Protein AF-A0A7S3YNK8-F1 (afdb_monomer_lite)

Foldseek 3Di:
DQVVLLVLQPVVCLVVVCVPDPDNVCVVVVSVVVVVVVVVVVVVVVVVCVVCPPVDAPDNLVVDDPVVSVVVVVVVVVVVVVVCVVVLVVVQVVVVVVCLVVVVSCVVQVPDNPDDPPDRPVSSSVVVVVVVVVCVVVDAQCVLVSSLCRLVVSLCPVQVVVLVVVVVPDDDDPVVVVVSVVSNVVSVVVSVVSNVVSVVLVVCLVVVPPPCVSSSD

pLDDT: mean 82.02, std 11.65, range [42.16, 95.0]

Structure (mmCIF, N/CA/C/O backbone):
data_AF-A0A7S3YNK8-F1
#
_entry.id   AF-A0A7S3YNK8-F1
#
loop_
_atom_site.group_PDB
_atom_site.id
_atom_site.type_symbol
_atom_site.label_atom_id
_atom_site.label_alt_id
_atom_site.label_comp_id
_atom_site.label_asym_id
_atom_site.label_entity_id
_atom_site.label_seq_id
_atom_site.pdbx_PDB_ins_code
_atom_site.Cartn_x
_atom_site.Cartn_y
_atom_site.Cartn_z
_atom_site.occupancy
_atom_site.B_iso_or_equiv
_atom_site.auth_seq_id
_atom_site.auth_comp_id
_atom_site.auth_asym_id
_atom_site.auth_atom_id
_atom_site.pdbx_PDB_model_num
ATOM 1 N N . MET A 1 1 ? 1.190 -12.506 3.655 1.00 66.94 1 MET A N 1
ATOM 2 C CA . MET A 1 1 ? 0.319 -11.529 4.353 1.00 66.94 1 MET A CA 1
ATOM 3 C C . MET A 1 1 ? 0.390 -10.123 3.755 1.00 66.94 1 MET A C 1
ATOM 5 O O . MET A 1 1 ? -0.660 -9.544 3.516 1.00 66.94 1 MET A O 1
ATOM 9 N N . GLY A 1 2 ? 1.580 -9.573 3.473 1.00 75.88 2 GLY A N 1
ATOM 10 C CA . GLY A 1 2 ? 1.721 -8.177 3.022 1.00 75.88 2 GLY A CA 1
ATOM 11 C C . GLY A 1 2 ? 1.014 -7.843 1.705 1.00 75.88 2 GLY A C 1
ATOM 12 O O . GLY A 1 2 ? 0.260 -6.879 1.664 1.00 75.88 2 GLY A O 1
ATOM 13 N N . ILE A 1 3 ? 1.163 -8.677 0.668 1.00 79.38 3 ILE A N 1
ATOM 14 C CA . ILE A 1 3 ? 0.536 -8.450 -0.654 1.00 79.38 3 ILE A CA 1
ATOM 15 C C . ILE A 1 3 ? -0.997 -8.356 -0.557 1.00 79.38 3 ILE A C 1
ATOM 17 O O . ILE A 1 3 ? -1.605 -7.453 -1.125 1.00 79.38 3 ILE A O 1
ATOM 21 N N . VAL A 1 4 ? -1.624 -9.257 0.208 1.00 82.88 4 VAL A N 1
ATOM 22 C CA . VAL A 1 4 ? -3.080 -9.239 0.419 1.00 82.88 4 VAL A CA 1
ATOM 23 C C . VAL A 1 4 ? -3.491 -7.997 1.209 1.00 82.88 4 VAL A C 1
ATOM 25 O O . VAL A 1 4 ? -4.464 -7.355 0.847 1.00 82.88 4 VAL A O 1
ATOM 28 N N . SER A 1 5 ? -2.728 -7.594 2.229 1.00 79.88 5 SER A N 1
ATOM 29 C CA . SER A 1 5 ? -3.020 -6.381 3.010 1.00 79.88 5 SER A CA 1
ATOM 30 C C . SER A 1 5 ? -3.035 -5.107 2.148 1.00 79.88 5 SER A C 1
ATOM 32 O O . SER A 1 5 ? -3.932 -4.268 2.265 1.00 79.88 5 SER A O 1
ATOM 34 N N . VAL A 1 6 ? -2.101 -4.990 1.195 1.00 81.25 6 VAL A N 1
ATOM 35 C CA . VAL A 1 6 ? -2.077 -3.854 0.255 1.00 81.25 6 VAL A CA 1
ATOM 36 C C . VAL A 1 6 ? -3.317 -3.817 -0.626 1.00 81.25 6 VAL A C 1
ATOM 38 O O . VAL A 1 6 ? -3.830 -2.734 -0.900 1.00 81.25 6 VAL A O 1
ATOM 41 N N . ALA A 1 7 ? -3.841 -4.973 -1.030 1.00 83.56 7 ALA A N 1
ATOM 42 C CA . ALA A 1 7 ? -5.036 -5.028 -1.863 1.00 83.56 7 ALA A CA 1
ATOM 43 C C . ALA A 1 7 ? -6.267 -4.378 -1.212 1.00 83.56 7 ALA A C 1
ATOM 45 O O . ALA A 1 7 ? -7.105 -3.817 -1.915 1.00 83.56 7 ALA A O 1
ATOM 46 N N . TYR A 1 8 ? -6.351 -4.408 0.120 1.00 84.19 8 TYR A N 1
ATOM 47 C CA . TYR A 1 8 ? -7.430 -3.782 0.889 1.00 84.19 8 TYR A CA 1
ATOM 48 C C . TYR A 1 8 ? -7.136 -2.323 1.274 1.00 84.19 8 TYR A C 1
ATOM 50 O O . TYR A 1 8 ? -7.951 -1.671 1.923 1.00 84.19 8 TYR A O 1
ATOM 58 N N . THR A 1 9 ? -5.990 -1.775 0.864 1.00 82.75 9 THR A N 1
ATOM 59 C CA . THR A 1 9 ? -5.572 -0.416 1.226 1.00 82.75 9 THR A CA 1
ATOM 60 C C . THR A 1 9 ? -6.180 0.607 0.264 1.00 82.75 9 THR A C 1
ATOM 62 O O . THR A 1 9 ? -5.601 0.939 -0.768 1.00 82.75 9 THR A O 1
ATOM 65 N N . THR A 1 10 ? -7.352 1.144 0.607 1.00 79.56 10 THR A N 1
ATOM 66 C CA . THR A 1 10 ? -8.077 2.145 -0.211 1.00 79.56 10 THR A CA 1
ATOM 67 C C . THR A 1 10 ? -8.270 3.491 0.493 1.00 79.56 10 THR A C 1
ATOM 69 O O . THR A 1 10 ? -8.958 4.378 -0.003 1.00 79.56 10 THR A O 1
ATOM 72 N N . HIS A 1 11 ? -7.644 3.692 1.650 1.00 80.00 11 HIS A N 1
ATOM 73 C CA . HIS A 1 11 ? -7.936 4.832 2.528 1.00 80.00 11 HIS A CA 1
ATOM 74 C C . HIS A 1 11 ? -7.605 6.199 1.919 1.00 80.00 11 HIS A C 1
ATOM 76 O O . HIS A 1 11 ? -8.267 7.182 2.235 1.00 80.00 11 HIS A O 1
ATOM 82 N N . ALA A 1 12 ? -6.626 6.268 1.012 1.00 77.19 12 ALA A N 1
ATOM 83 C CA . ALA A 1 12 ? -6.244 7.519 0.360 1.00 77.19 12 ALA A CA 1
ATOM 84 C C . ALA A 1 12 ? -7.330 8.071 -0.582 1.00 77.19 12 ALA A C 1
ATOM 86 O O . ALA A 1 12 ? -7.377 9.277 -0.806 1.00 77.19 12 ALA A O 1
ATOM 87 N N . VAL A 1 13 ? -8.206 7.213 -1.120 1.00 80.69 13 VAL A N 1
ATOM 88 C CA . VAL A 1 13 ? -9.270 7.637 -2.049 1.00 80.69 13 VAL A CA 1
ATOM 89 C C . VAL A 1 13 ? -10.595 7.926 -1.348 1.00 80.69 13 VAL A C 1
ATOM 91 O O . VAL A 1 13 ? -11.460 8.571 -1.934 1.00 80.69 13 VAL A O 1
ATOM 94 N N . PHE A 1 14 ? -10.762 7.506 -0.089 1.00 85.62 14 PHE A N 1
ATOM 95 C CA . PHE A 1 14 ? -12.008 7.701 0.657 1.00 85.62 14 PHE A CA 1
ATOM 96 C C . PHE A 1 14 ? -12.438 9.169 0.765 1.00 85.62 14 PHE A C 1
ATOM 98 O O . PHE A 1 14 ? -13.605 9.432 0.486 1.00 85.62 14 PHE A O 1
ATOM 105 N N . PRO A 1 15 ? -11.558 10.140 1.087 1.00 84.56 15 PRO A N 1
ATOM 106 C CA . PRO A 1 15 ? -11.973 11.539 1.180 1.00 84.56 15 PRO A CA 1
ATOM 107 C C . PRO A 1 15 ? -12.513 12.083 -0.146 1.00 84.56 15 PRO A C 1
ATOM 109 O O . PRO A 1 15 ? -13.519 12.782 -0.158 1.00 84.56 15 PRO A O 1
ATOM 112 N N . THR A 1 16 ? -11.877 11.725 -1.264 1.00 84.81 16 THR A N 1
ATOM 113 C CA . THR A 1 16 ? -12.317 12.135 -2.602 1.00 84.81 16 THR A CA 1
ATOM 114 C C . THR A 1 16 ? -13.647 11.488 -2.969 1.00 84.81 16 THR A C 1
ATOM 116 O O . THR A 1 16 ? -14.540 12.172 -3.449 1.00 84.81 16 THR A O 1
ATOM 119 N N . VAL A 1 17 ? -13.816 10.190 -2.699 1.00 86.81 17 VAL A N 1
ATOM 120 C CA . VAL A 1 17 ? -15.084 9.492 -2.965 1.00 86.81 17 VAL A CA 1
ATOM 121 C C . VAL A 1 17 ? -16.218 10.098 -2.141 1.00 86.81 17 VAL A C 1
ATOM 123 O O . VAL A 1 17 ? -17.271 10.388 -2.693 1.00 86.81 17 VAL A O 1
ATOM 126 N N . VAL A 1 18 ? -15.998 10.345 -0.847 1.00 88.88 18 VAL A N 1
ATOM 127 C CA . VAL A 1 18 ? -17.004 10.958 0.034 1.00 88.88 18 VAL A CA 1
ATOM 128 C C . VAL A 1 18 ? -17.374 12.369 -0.429 1.00 88.88 18 VAL A C 1
ATOM 130 O O . VAL A 1 18 ? -18.548 12.721 -0.374 1.00 88.88 18 VAL A O 1
ATOM 133 N N . ALA A 1 19 ? -16.407 13.159 -0.904 1.00 88.25 19 ALA A N 1
ATOM 134 C CA . ALA A 1 19 ? -16.660 14.510 -1.407 1.00 88.25 19 ALA A CA 1
ATOM 135 C C . ALA A 1 19 ? -17.551 14.529 -2.663 1.00 88.25 19 ALA A C 1
ATOM 137 O O . ALA A 1 19 ? -18.347 15.448 -2.830 1.00 88.25 19 ALA A O 1
ATOM 138 N N . GLU A 1 20 ? -17.443 13.506 -3.513 1.00 89.25 20 GLU A N 1
ATOM 139 C CA . GLU A 1 20 ? -18.205 13.387 -4.764 1.00 89.25 20 GLU A CA 1
ATOM 140 C C . GLU A 1 20 ? -19.531 12.614 -4.599 1.00 89.25 20 GLU A C 1
ATOM 142 O O . GLU A 1 20 ? -20.330 12.520 -5.534 1.00 89.25 20 GLU A O 1
ATOM 147 N N . MET A 1 21 ? -19.799 12.031 -3.425 1.00 90.81 21 MET A N 1
ATOM 148 C CA . MET A 1 21 ? -21.031 11.277 -3.190 1.00 90.81 21 MET A CA 1
ATOM 149 C C . MET A 1 21 ? -22.240 12.198 -3.025 1.00 90.81 21 MET A C 1
ATOM 151 O O . MET A 1 21 ? -22.268 13.086 -2.178 1.00 90.81 21 MET A O 1
ATOM 155 N N . LYS A 1 22 ? -23.305 11.901 -3.782 1.00 92.94 22 LYS A N 1
ATOM 156 C CA . LYS A 1 22 ? -24.600 12.589 -3.668 1.00 92.94 22 LYS A CA 1
ATOM 157 C C . LYS A 1 22 ? -25.230 12.433 -2.278 1.00 92.94 22 LYS A C 1
ATOM 159 O O . LYS A 1 22 ? -25.826 13.381 -1.777 1.00 92.94 22 LYS A O 1
ATOM 164 N N . ASP A 1 23 ? -25.115 11.248 -1.677 1.00 92.81 23 ASP A N 1
ATOM 165 C CA . ASP A 1 23 ? -25.521 10.989 -0.294 1.00 92.81 23 ASP A CA 1
ATOM 166 C C . ASP A 1 23 ? -24.395 10.278 0.470 1.00 92.81 23 ASP A C 1
ATOM 168 O O . ASP A 1 23 ? -24.094 9.105 0.247 1.00 92.81 23 ASP A O 1
ATOM 172 N N . VAL A 1 24 ? -23.776 11.002 1.404 1.00 91.44 24 VAL A N 1
ATOM 173 C CA . VAL A 1 24 ? -22.674 10.506 2.242 1.00 91.44 24 VAL A CA 1
ATOM 174 C C . VAL A 1 24 ? -23.132 9.389 3.189 1.00 91.44 24 VAL A C 1
ATOM 176 O O . VAL A 1 24 ? -22.317 8.564 3.605 1.00 91.44 24 VAL A O 1
ATOM 179 N N . LYS A 1 25 ? -24.429 9.297 3.516 1.00 91.62 25 LYS A N 1
ATOM 180 C CA . LYS A 1 25 ? -24.956 8.240 4.399 1.00 91.62 25 LYS A CA 1
ATOM 181 C C . LYS A 1 25 ? -24.883 6.852 3.764 1.00 91.62 25 LYS A C 1
ATOM 183 O O . LYS A 1 25 ? -24.867 5.863 4.491 1.00 91.62 25 LYS A O 1
ATOM 188 N N . GLU A 1 26 ? -24.807 6.769 2.437 1.00 91.69 26 GLU A N 1
ATOM 189 C CA . GLU A 1 26 ? -24.671 5.500 1.714 1.00 91.69 26 GLU A CA 1
ATOM 190 C C . GLU A 1 26 ? -23.220 5.001 1.637 1.00 91.69 26 GLU A C 1
ATOM 192 O O . GLU A 1 26 ? -22.984 3.855 1.247 1.00 91.69 26 GLU A O 1
ATOM 197 N N . PHE A 1 27 ? -22.241 5.816 2.047 1.00 90.19 27 PHE A N 1
ATOM 198 C CA . PHE A 1 27 ? -20.821 5.463 1.989 1.00 90.19 27 PHE A CA 1
ATOM 199 C C . PHE A 1 27 ? -20.476 4.145 2.711 1.00 90.19 27 PHE A C 1
ATOM 201 O O . PHE A 1 27 ? -19.813 3.308 2.095 1.00 90.19 27 PHE A O 1
ATOM 208 N N . PRO A 1 28 ? -20.955 3.867 3.945 1.00 90.56 28 PRO A N 1
ATOM 209 C CA . PRO A 1 28 ? -20.669 2.596 4.616 1.00 90.56 28 PRO A CA 1
ATOM 210 C C . PRO A 1 28 ? -21.203 1.384 3.844 1.00 90.56 28 PRO A C 1
ATOM 212 O O . PRO A 1 28 ? -20.503 0.387 3.696 1.00 90.56 28 PRO A O 1
ATOM 215 N N . LYS A 1 29 ? -22.408 1.495 3.269 1.00 92.06 29 LYS A N 1
ATOM 216 C CA . LYS A 1 29 ? -23.018 0.428 2.466 1.00 92.06 29 LYS A CA 1
ATOM 217 C C . LYS A 1 29 ? -22.235 0.182 1.173 1.00 92.06 29 LYS A C 1
ATOM 219 O O . LYS A 1 29 ? -22.032 -0.965 0.783 1.00 92.06 29 LYS A O 1
ATOM 224 N N . ALA A 1 30 ? -21.762 1.244 0.519 1.00 91.75 30 ALA A N 1
ATOM 225 C CA . ALA A 1 30 ? -20.903 1.125 -0.658 1.00 91.75 30 ALA A CA 1
ATOM 226 C C . ALA A 1 30 ? -19.556 0.451 -0.323 1.00 91.75 30 ALA A C 1
ATOM 228 O O . ALA A 1 30 ? -19.067 -0.382 -1.095 1.00 91.75 30 ALA A O 1
ATOM 229 N N . LEU A 1 31 ? -18.976 0.753 0.845 1.00 91.00 31 LEU A N 1
ATOM 230 C CA . LEU A 1 31 ? -17.763 0.089 1.328 1.00 91.00 31 LEU A CA 1
ATOM 231 C C . LEU A 1 31 ? -17.991 -1.401 1.590 1.00 91.00 31 LEU A C 1
ATOM 233 O O . LEU A 1 31 ? -17.222 -2.218 1.095 1.00 91.00 31 LEU A O 1
ATOM 237 N N . GLU A 1 32 ? -19.053 -1.771 2.303 1.00 92.44 32 GLU A N 1
ATOM 238 C CA . GLU A 1 32 ? -19.372 -3.178 2.579 1.00 92.44 32 GLU A CA 1
ATOM 239 C C . GLU A 1 32 ? -19.534 -3.996 1.293 1.00 92.44 32 GLU A C 1
ATOM 241 O O . GLU A 1 32 ? -18.951 -5.074 1.162 1.00 92.44 32 GLU A O 1
ATOM 246 N N . ILE A 1 33 ? -20.261 -3.460 0.308 1.00 94.25 33 ILE A N 1
ATOM 247 C CA . ILE A 1 33 ? -20.455 -4.130 -0.983 1.00 94.25 33 ILE A CA 1
ATOM 248 C C . ILE A 1 33 ? -19.120 -4.275 -1.719 1.00 94.25 33 ILE A C 1
ATOM 250 O O . ILE A 1 33 ? -18.795 -5.363 -2.195 1.00 94.25 33 ILE A O 1
ATOM 254 N N . SER A 1 34 ? -18.329 -3.203 -1.807 1.00 92.31 34 SER A N 1
ATOM 255 C CA . SER A 1 34 ? -17.057 -3.238 -2.538 1.00 92.31 34 SER A CA 1
ATOM 256 C C . SER A 1 34 ? -16.046 -4.191 -1.895 1.00 92.31 34 SER A C 1
ATOM 258 O O . SER A 1 34 ? -15.470 -5.023 -2.598 1.00 92.31 34 SER A O 1
ATOM 260 N N . PHE A 1 35 ? -15.890 -4.162 -0.569 1.00 91.50 35 PHE A N 1
ATOM 261 C CA . PHE A 1 35 ? -15.031 -5.105 0.146 1.00 91.50 35 PHE A CA 1
ATOM 262 C C . PHE A 1 35 ? -15.535 -6.547 0.050 1.00 91.50 35 PHE A C 1
ATOM 264 O O . PHE A 1 35 ? -14.720 -7.458 -0.117 1.00 91.50 35 PHE A O 1
ATOM 271 N N . GLY A 1 36 ? -16.851 -6.771 0.090 1.00 94.44 36 GLY A N 1
ATOM 272 C CA . GLY A 1 36 ? -17.439 -8.097 -0.102 1.00 94.44 36 GLY A CA 1
ATOM 273 C C . GLY A 1 36 ? -17.131 -8.672 -1.486 1.00 94.44 36 GLY A C 1
ATOM 274 O O . GLY A 1 36 ? -16.674 -9.811 -1.597 1.00 94.44 36 GLY A O 1
ATOM 275 N N . VAL A 1 37 ? -17.291 -7.864 -2.537 1.00 94.38 37 VAL A N 1
ATOM 276 C CA . VAL A 1 37 ? -16.971 -8.258 -3.919 1.00 94.38 37 VAL A CA 1
ATOM 277 C C . VAL A 1 37 ? -15.479 -8.562 -4.077 1.00 94.38 37 VAL A C 1
ATOM 279 O O . VAL A 1 37 ? -15.118 -9.599 -4.633 1.00 94.38 37 VAL A O 1
ATOM 282 N N . VAL A 1 38 ? -14.602 -7.701 -3.553 1.00 91.88 38 VAL A N 1
ATOM 283 C CA . VAL A 1 38 ? -13.146 -7.914 -3.601 1.00 91.88 38 VAL A CA 1
ATOM 284 C C . VAL A 1 38 ? -12.751 -9.197 -2.864 1.00 91.88 38 VAL A C 1
ATOM 286 O O . VAL A 1 38 ? -11.980 -9.999 -3.392 1.00 91.88 38 VAL A O 1
ATOM 289 N N . THR A 1 39 ? -13.329 -9.437 -1.686 1.00 92.56 39 THR A N 1
ATOM 290 C CA . THR A 1 39 ? -13.084 -10.656 -0.902 1.00 92.56 39 THR A CA 1
ATOM 291 C C . THR A 1 39 ? -13.491 -11.902 -1.678 1.00 92.56 39 THR A C 1
ATOM 293 O O . THR A 1 39 ? -12.727 -12.864 -1.731 1.00 92.56 39 THR A O 1
ATOM 296 N N . LEU A 1 40 ? -14.651 -11.877 -2.340 1.00 95.00 40 LEU A N 1
ATOM 297 C CA . LEU A 1 40 ? -15.111 -12.987 -3.170 1.00 95.00 40 LEU A CA 1
ATOM 298 C C . LEU A 1 40 ? -14.121 -13.304 -4.301 1.00 95.00 40 LEU A C 1
ATOM 300 O O . LEU A 1 40 ? -13.766 -14.467 -4.488 1.00 95.00 40 LEU A O 1
ATOM 304 N N . PHE A 1 41 ? -13.624 -12.290 -5.015 1.00 91.25 41 PHE A N 1
ATOM 305 C CA . PHE A 1 41 ? -12.621 -12.497 -6.066 1.00 91.25 41 PHE A CA 1
ATOM 306 C C . PHE A 1 41 ? -11.321 -13.103 -5.524 1.00 91.25 41 PHE A C 1
ATOM 308 O O . PHE A 1 41 ? -10.783 -14.029 -6.133 1.00 91.25 41 PHE A O 1
ATOM 315 N N . TYR A 1 42 ? -10.835 -12.636 -4.370 1.00 89.75 42 TYR A N 1
ATOM 316 C CA . TYR A 1 42 ? -9.640 -13.206 -3.741 1.00 89.75 42 TYR A CA 1
ATOM 317 C C . TYR A 1 42 ? -9.842 -14.650 -3.274 1.00 89.75 42 TYR A C 1
ATOM 319 O O . TYR A 1 42 ? -8.933 -15.467 -3.427 1.00 89.75 42 TYR A O 1
ATOM 327 N N . LEU A 1 43 ? -11.023 -14.993 -2.756 1.00 91.56 43 LEU A N 1
ATOM 328 C CA . LEU A 1 43 ? -11.355 -16.367 -2.376 1.00 91.56 43 LEU A CA 1
ATOM 329 C C . LEU A 1 43 ? -11.397 -17.296 -3.593 1.00 91.56 43 LEU A C 1
ATOM 331 O O . LEU A 1 43 ? -10.839 -18.389 -3.536 1.00 91.56 43 LEU A O 1
ATOM 335 N N . LEU A 1 44 ? -11.997 -16.854 -4.703 1.00 90.94 44 LEU A N 1
ATOM 336 C CA . LEU A 1 44 ? -12.017 -17.617 -5.955 1.00 90.94 44 LEU A CA 1
ATOM 337 C C . LEU A 1 44 ? -10.603 -17.834 -6.508 1.00 90.94 44 LEU A C 1
ATOM 339 O O . LEU A 1 44 ? -10.269 -18.945 -6.917 1.00 90.94 44 LEU A O 1
ATOM 343 N N . ALA A 1 45 ? -9.752 -16.805 -6.467 1.00 87.50 45 ALA A N 1
ATOM 344 C CA . ALA A 1 45 ? -8.352 -16.926 -6.866 1.00 87.50 45 ALA A CA 1
ATOM 345 C C . ALA A 1 45 ? -7.581 -17.913 -5.969 1.00 87.50 45 ALA A C 1
ATOM 347 O O . ALA A 1 45 ? -6.842 -18.760 -6.472 1.00 87.50 45 ALA A O 1
ATOM 348 N N . GLY A 1 46 ? -7.798 -17.856 -4.650 1.00 86.94 46 GLY A N 1
ATOM 349 C CA . GLY A 1 46 ? -7.209 -18.796 -3.695 1.00 86.94 46 GLY A CA 1
ATOM 350 C C . GLY A 1 46 ? -7.681 -20.238 -3.906 1.00 86.94 46 GLY A C 1
ATOM 351 O O . GLY A 1 46 ? -6.867 -21.159 -3.877 1.00 86.94 46 GLY A O 1
ATOM 352 N N . ALA A 1 47 ? -8.971 -20.441 -4.186 1.00 89.19 47 ALA A N 1
ATOM 353 C CA . ALA A 1 47 ? -9.522 -21.752 -4.522 1.00 89.19 47 ALA A CA 1
ATOM 354 C C . ALA A 1 47 ? -8.920 -22.304 -5.825 1.00 89.19 47 ALA A C 1
ATOM 356 O O . ALA A 1 47 ? -8.571 -23.480 -5.888 1.00 89.19 47 ALA A O 1
ATOM 357 N N . GLY A 1 48 ? -8.723 -21.450 -6.835 1.00 86.25 48 GLY A N 1
ATOM 358 C CA . GLY A 1 48 ? -8.015 -21.814 -8.063 1.00 86.25 48 GLY A CA 1
ATOM 359 C C . GLY A 1 48 ? -6.589 -22.293 -7.785 1.00 86.25 48 GLY A C 1
ATOM 360 O O . GLY A 1 48 ? -6.208 -23.375 -8.230 1.00 86.25 48 GLY A O 1
ATOM 361 N N . PHE A 1 49 ? -5.827 -21.551 -6.977 1.00 85.06 49 PHE A N 1
ATOM 362 C CA . PHE A 1 49 ? -4.476 -21.962 -6.583 1.00 85.06 49 PHE A CA 1
ATOM 363 C C . PHE A 1 49 ? -4.468 -23.286 -5.803 1.00 85.06 49 PHE A C 1
ATOM 365 O O . PHE A 1 49 ? -3.576 -24.108 -5.994 1.00 85.06 49 PHE A O 1
ATOM 372 N N . TYR A 1 50 ? -5.476 -23.537 -4.963 1.00 87.19 50 TYR A N 1
ATOM 373 C CA . TYR A 1 50 ? -5.596 -24.804 -4.238 1.00 87.19 50 TYR A CA 1
ATOM 374 C C . TYR A 1 50 ? -5.818 -26.006 -5.172 1.00 87.19 50 TYR A C 1
ATOM 376 O O . TYR A 1 50 ? -5.277 -27.080 -4.919 1.00 87.19 50 TYR A O 1
ATOM 384 N N . ILE A 1 51 ? -6.578 -25.828 -6.259 1.00 88.50 51 ILE A N 1
ATOM 385 C CA . ILE A 1 51 ? -6.885 -26.894 -7.228 1.00 88.50 51 ILE A CA 1
ATOM 386 C C . ILE A 1 51 ? -5.675 -27.216 -8.114 1.00 88.50 51 ILE A C 1
ATOM 388 O O . ILE A 1 51 ? -5.362 -28.387 -8.320 1.00 88.50 51 ILE A O 1
ATOM 392 N N . TYR A 1 52 ? -5.001 -26.196 -8.648 1.00 83.81 52 TYR A N 1
ATOM 393 C CA . TYR A 1 52 ? -3.914 -26.390 -9.616 1.00 83.81 52 TYR A CA 1
ATOM 394 C C . TYR A 1 52 ? -2.520 -26.487 -8.971 1.00 83.81 52 TYR A C 1
ATOM 396 O O . TYR A 1 52 ? -1.590 -27.040 -9.564 1.00 83.81 52 TYR A O 1
ATOM 404 N N . GLY A 1 53 ? -2.366 -26.014 -7.733 1.00 81.12 53 GLY A N 1
ATOM 405 C CA . GLY A 1 53 ? -1.154 -26.162 -6.936 1.00 81.12 53 GLY A CA 1
ATOM 406 C C . GLY A 1 53 ? 0.104 -25.662 -7.652 1.00 81.12 53 GLY A C 1
ATOM 407 O O . GLY A 1 53 ? 0.200 -24.510 -8.058 1.00 81.12 53 GLY A O 1
ATOM 408 N N . LYS A 1 54 ? 1.100 -26.545 -7.797 1.00 77.12 54 LYS A N 1
ATOM 409 C CA . LYS A 1 54 ? 2.395 -26.222 -8.425 1.00 77.12 54 LYS A CA 1
ATOM 410 C C . LYS A 1 54 ? 2.363 -26.198 -9.957 1.00 77.12 54 LYS A C 1
ATOM 412 O O . LYS A 1 54 ? 3.378 -25.868 -10.556 1.00 77.12 54 LYS A O 1
ATOM 417 N N . ALA A 1 55 ? 1.246 -26.578 -10.582 1.00 79.31 55 ALA A N 1
ATOM 418 C CA . ALA A 1 55 ? 1.101 -26.538 -12.036 1.00 79.31 55 ALA A CA 1
ATOM 419 C C . ALA A 1 55 ? 0.768 -25.131 -12.563 1.00 79.31 55 ALA A C 1
ATOM 421 O O . ALA A 1 55 ? 0.719 -24.943 -13.774 1.00 79.31 55 ALA A O 1
ATOM 422 N N . THR A 1 56 ? 0.525 -24.165 -11.670 1.00 79.56 56 THR A N 1
ATOM 423 C CA . THR A 1 56 ? 0.255 -22.769 -12.026 1.00 79.56 56 THR A CA 1
ATOM 424 C C . THR A 1 56 ? 1.426 -21.854 -11.717 1.00 79.56 56 THR A C 1
ATOM 426 O O . THR A 1 56 ? 1.953 -21.875 -10.603 1.00 79.56 56 THR A O 1
ATOM 429 N N . ASP A 1 57 ? 1.754 -20.989 -12.673 1.00 81.19 57 ASP A N 1
ATOM 430 C CA . ASP A 1 57 ? 2.702 -19.895 -12.487 1.00 81.19 57 ASP A CA 1
ATOM 431 C C . ASP A 1 57 ? 2.207 -18.890 -11.432 1.00 81.19 57 ASP A C 1
ATOM 433 O O . ASP A 1 57 ? 0.994 -18.670 -11.310 1.00 81.19 57 ASP A O 1
ATOM 437 N N . PRO A 1 58 ? 3.120 -18.217 -10.702 1.00 75.38 58 PRO A N 1
ATOM 438 C CA . PRO A 1 58 ? 2.767 -17.235 -9.672 1.00 75.38 58 PRO A CA 1
ATOM 439 C C . PRO A 1 58 ? 1.960 -16.052 -10.227 1.00 75.38 58 PRO A C 1
ATOM 441 O O . PRO A 1 58 ? 1.152 -15.448 -9.517 1.00 75.38 58 PRO A O 1
ATOM 444 N N . GLN A 1 59 ? 2.132 -15.736 -11.511 1.00 81.25 59 GLN A N 1
ATOM 445 C CA . GLN A 1 59 ? 1.341 -14.732 -12.203 1.00 81.25 59 GLN A CA 1
ATOM 446 C C . GLN A 1 59 ? 0.219 -15.397 -13.009 1.00 81.25 59 GLN A C 1
ATOM 448 O O . GLN A 1 59 ? 0.441 -16.032 -14.039 1.00 81.25 59 GLN A O 1
ATOM 453 N N . ILE A 1 60 ? -1.025 -15.171 -12.571 1.00 81.44 60 ILE A N 1
ATOM 454 C CA . ILE A 1 60 ? -2.231 -15.761 -13.174 1.00 81.44 60 ILE A CA 1
ATOM 455 C C . ILE A 1 60 ? -2.364 -15.478 -14.678 1.00 81.44 60 ILE A C 1
ATOM 457 O O . ILE A 1 60 ? -2.930 -16.285 -15.407 1.00 81.44 60 ILE A O 1
ATOM 461 N N . THR A 1 61 ? -1.805 -14.364 -15.159 1.00 85.31 61 THR A N 1
ATOM 462 C CA . THR A 1 61 ? -1.838 -13.986 -16.575 1.00 85.31 61 THR A CA 1
ATOM 463 C C . THR A 1 61 ? -1.133 -15.001 -17.476 1.00 85.31 61 THR A C 1
ATOM 465 O O . THR A 1 61 ? -1.615 -15.237 -18.579 1.00 85.31 61 THR A O 1
ATOM 468 N N . PHE A 1 62 ? -0.036 -15.618 -17.020 1.00 84.31 62 PHE A N 1
ATOM 469 C CA . PHE A 1 62 ? 0.707 -16.617 -17.802 1.00 84.31 62 PHE A CA 1
ATOM 470 C C . PHE A 1 62 ? 0.011 -17.979 -17.857 1.00 84.31 62 PHE A C 1
ATOM 472 O O . PHE A 1 62 ? 0.243 -18.749 -18.778 1.00 84.31 62 PHE A O 1
ATOM 479 N N . ASN A 1 63 ? -0.917 -18.238 -16.934 1.00 85.94 63 ASN A N 1
ATOM 480 C CA . ASN A 1 63 ? -1.705 -19.470 -16.907 1.00 85.94 63 ASN A CA 1
ATOM 481 C C . ASN A 1 63 ? -2.905 -19.451 -17.876 1.00 85.94 63 ASN A C 1
ATOM 483 O O . ASN A 1 63 ? -3.681 -20.405 -17.921 1.00 85.94 63 ASN A O 1
ATOM 487 N N . LEU A 1 64 ? -3.116 -18.356 -18.614 1.00 86.56 64 LEU A N 1
ATOM 488 C CA . LEU A 1 64 ? -4.223 -18.210 -19.560 1.00 86.56 64 LEU A CA 1
ATOM 489 C C . LEU A 1 64 ? -3.845 -18.733 -20.954 1.00 86.56 64 LEU A C 1
ATOM 491 O O . LEU A 1 64 ? -2.690 -18.633 -21.359 1.00 86.56 64 LEU A O 1
ATOM 495 N N . PRO A 1 65 ? -4.823 -19.205 -21.748 1.00 88.12 65 PRO A N 1
ATOM 496 C CA . PRO A 1 65 ? -4.585 -19.529 -23.148 1.00 88.12 65 PRO A CA 1
ATOM 497 C C . PRO A 1 65 ? -4.165 -18.278 -23.935 1.00 88.12 65 PRO A C 1
ATOM 499 O O . PRO A 1 65 ? -4.683 -17.182 -23.705 1.00 88.12 65 PRO A O 1
ATOM 502 N N . GLU A 1 66 ? -3.277 -18.468 -24.912 1.00 85.75 66 GLU A N 1
ATOM 503 C CA . GLU A 1 66 ? -2.507 -17.427 -25.617 1.00 85.75 66 GLU A CA 1
ATOM 504 C C . GLU A 1 66 ? -3.353 -16.207 -26.044 1.00 85.75 66 GLU A C 1
ATOM 506 O O . GLU A 1 66 ? -3.034 -15.057 -25.739 1.00 85.75 66 GLU A O 1
ATOM 511 N N . ARG A 1 67 ? -4.524 -16.436 -26.657 1.00 87.19 67 ARG A N 1
ATOM 512 C CA . ARG A 1 67 ? -5.423 -15.355 -27.103 1.00 87.19 67 ARG A CA 1
ATOM 513 C C . ARG A 1 67 ? -6.000 -14.524 -25.951 1.00 87.19 67 ARG A C 1
ATOM 515 O O . ARG A 1 67 ? -6.164 -13.314 -26.094 1.00 87.19 67 ARG A O 1
ATOM 522 N N . MET A 1 68 ? -6.336 -15.155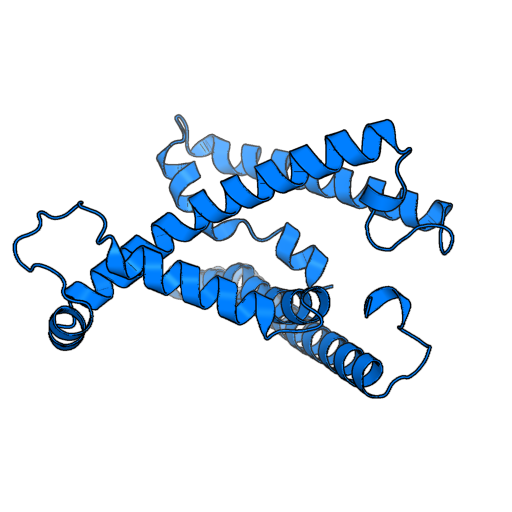 -24.825 1.00 88.56 68 MET A N 1
ATOM 523 C CA . MET A 1 68 ? -6.857 -14.459 -23.642 1.00 88.56 68 MET A CA 1
ATOM 524 C C . MET A 1 68 ? -5.736 -13.767 -22.868 1.00 88.56 68 MET A C 1
ATOM 526 O O . MET A 1 68 ? -5.944 -12.661 -22.368 1.00 88.56 68 MET A O 1
ATOM 530 N N . GLN A 1 69 ? -4.546 -14.370 -22.825 1.00 90.62 69 GLN A N 1
ATOM 531 C CA . GLN A 1 69 ? -3.365 -13.786 -22.197 1.00 90.62 69 GLN A CA 1
ATOM 532 C C . GLN A 1 69 ? -3.042 -12.406 -22.781 1.00 90.62 69 GLN A C 1
ATOM 534 O O . GLN A 1 69 ? -2.840 -11.466 -22.011 1.00 90.62 69 GLN A O 1
ATOM 539 N N . TYR A 1 70 ? -3.056 -12.240 -24.109 1.00 89.62 70 TYR A N 1
ATOM 540 C CA . TYR A 1 70 ? -2.810 -10.934 -24.737 1.00 89.62 70 TYR A CA 1
ATOM 541 C C . TYR A 1 70 ? -3.837 -9.874 -24.324 1.00 89.62 70 TYR A C 1
ATOM 543 O O . TYR A 1 70 ? -3.466 -8.762 -23.945 1.00 89.62 70 TYR A O 1
ATOM 551 N N . VAL A 1 71 ? -5.127 -10.223 -24.350 1.00 92.25 71 VAL A N 1
ATOM 552 C CA . VAL A 1 71 ? -6.215 -9.297 -23.995 1.00 92.25 71 VAL A CA 1
ATOM 553 C C . VAL A 1 71 ? -6.114 -8.876 -22.529 1.00 92.25 71 VAL A C 1
ATOM 555 O O . VAL A 1 71 ? -6.177 -7.685 -22.218 1.00 92.25 71 VAL A O 1
ATOM 558 N N . VAL A 1 72 ? -5.908 -9.839 -21.627 1.00 92.25 72 VAL A N 1
ATOM 559 C CA . VAL A 1 72 ? -5.778 -9.580 -20.187 1.00 92.25 72 VAL A CA 1
ATOM 560 C C . VAL A 1 72 ? -4.517 -8.772 -19.891 1.00 92.25 72 VAL A C 1
ATOM 562 O O . VAL A 1 72 ? -4.577 -7.815 -19.122 1.00 92.25 72 VAL A O 1
ATOM 565 N N . SER A 1 73 ? -3.395 -9.085 -20.541 1.00 91.25 73 SER A N 1
ATOM 566 C CA . SER A 1 73 ? -2.149 -8.324 -20.388 1.00 91.25 73 SER A CA 1
ATOM 567 C C . SER A 1 73 ? -2.332 -6.863 -20.793 1.00 91.25 73 SER A C 1
ATOM 569 O O . SER A 1 73 ? -1.932 -5.965 -20.055 1.00 91.25 73 SER A O 1
ATOM 571 N N . TYR A 1 74 ? -3.005 -6.602 -21.917 1.00 92.81 74 TYR A N 1
ATOM 572 C CA . TYR A 1 74 ? -3.271 -5.236 -22.366 1.00 92.81 74 TYR A CA 1
ATOM 573 C C . TYR A 1 74 ? -4.198 -4.477 -21.402 1.00 92.81 74 TYR A C 1
ATOM 575 O O . TYR A 1 74 ? -3.927 -3.327 -21.054 1.00 92.81 74 TYR A O 1
ATOM 583 N N . ALA A 1 75 ? -5.245 -5.135 -20.893 1.00 93.81 75 ALA A N 1
ATOM 584 C CA . ALA A 1 75 ? -6.132 -4.556 -19.884 1.00 93.81 75 ALA A CA 1
ATOM 585 C C . ALA A 1 75 ? -5.395 -4.227 -18.571 1.00 93.81 75 ALA A C 1
ATOM 587 O O . ALA A 1 75 ? -5.626 -3.168 -17.974 1.00 93.81 75 ALA A O 1
ATOM 588 N N . ILE A 1 76 ? -4.477 -5.098 -18.137 1.00 92.38 76 ILE A N 1
ATOM 589 C CA . ILE A 1 76 ? -3.616 -4.862 -16.971 1.00 92.38 76 ILE A CA 1
ATOM 590 C C . ILE A 1 76 ? -2.725 -3.642 -17.215 1.00 92.38 76 ILE A C 1
ATOM 592 O O . ILE A 1 76 ? -2.693 -2.752 -16.367 1.00 92.38 76 ILE A O 1
ATOM 596 N N . ILE A 1 77 ? -2.063 -3.552 -18.373 1.00 93.81 77 ILE A N 1
ATOM 597 C CA . ILE A 1 77 ? -1.203 -2.409 -18.722 1.00 93.81 77 ILE A CA 1
ATOM 598 C C . ILE A 1 77 ? -2.003 -1.102 -18.684 1.00 93.81 77 ILE A C 1
ATOM 600 O O . ILE A 1 77 ? -1.591 -0.156 -18.013 1.00 93.81 77 ILE A O 1
ATOM 604 N N . ILE A 1 78 ? -3.180 -1.061 -19.318 1.00 94.56 78 ILE A N 1
ATOM 605 C CA . ILE A 1 78 ? -4.063 0.116 -19.286 1.00 94.56 78 ILE A CA 1
ATOM 606 C C . ILE A 1 78 ? -4.415 0.493 -17.843 1.00 94.56 78 ILE A C 1
ATOM 608 O O . ILE A 1 78 ? -4.311 1.660 -17.457 1.00 94.56 78 ILE A O 1
ATOM 612 N N . THR A 1 79 ? -4.797 -0.493 -17.030 1.00 90.81 79 THR A N 1
ATOM 613 C CA . THR A 1 79 ? -5.169 -0.271 -15.629 1.00 90.81 79 THR A CA 1
ATOM 614 C C . THR A 1 79 ? -3.992 0.269 -14.818 1.00 90.81 79 THR A C 1
ATOM 616 O O . THR A 1 79 ? -4.178 1.179 -14.011 1.00 90.81 79 THR A O 1
ATOM 619 N N . ILE A 1 80 ? -2.779 -0.244 -15.037 1.00 90.75 80 ILE A N 1
ATOM 620 C CA . ILE A 1 80 ? -1.559 0.238 -14.379 1.00 90.75 80 ILE A CA 1
ATOM 621 C C . ILE A 1 80 ? -1.280 1.692 -14.773 1.00 90.75 80 ILE A C 1
ATOM 623 O O . ILE A 1 80 ? -1.063 2.523 -13.891 1.00 90.75 80 ILE A O 1
ATOM 627 N N . CYS A 1 81 ? -1.347 2.028 -16.064 1.00 91.00 81 CYS A N 1
ATOM 628 C CA . CYS A 1 81 ? -1.139 3.397 -16.539 1.00 91.00 81 CYS A CA 1
ATOM 629 C C . CYS A 1 81 ? -2.154 4.378 -15.933 1.00 91.00 81 CYS A C 1
ATOM 631 O O . CYS A 1 81 ? -1.771 5.447 -15.454 1.00 91.00 81 CYS A O 1
ATOM 633 N N . LEU A 1 82 ? -3.435 4.001 -15.902 1.00 91.19 82 LEU A N 1
ATOM 634 C CA . LEU A 1 82 ? -4.501 4.807 -15.300 1.00 91.19 82 LEU A CA 1
ATOM 635 C C . LEU A 1 82 ? -4.290 4.988 -13.794 1.00 91.19 82 LEU A C 1
ATOM 637 O O . LEU A 1 82 ? -4.338 6.112 -13.297 1.00 91.19 82 LEU A O 1
ATOM 641 N N . LYS A 1 83 ? -4.004 3.902 -13.066 1.00 85.81 83 LYS A N 1
ATOM 642 C CA . LYS A 1 83 ? -3.731 3.955 -11.623 1.00 85.81 83 LYS A CA 1
ATOM 643 C C . LYS A 1 83 ? -2.535 4.848 -11.310 1.00 85.81 83 LYS A C 1
ATOM 645 O O . LYS A 1 83 ? -2.620 5.669 -10.400 1.00 85.81 83 LYS A O 1
ATOM 650 N N . PHE A 1 84 ? -1.454 4.737 -12.081 1.00 88.81 84 PHE A N 1
ATOM 651 C CA . PHE A 1 84 ? -0.282 5.592 -11.917 1.00 88.81 84 PHE A CA 1
ATOM 652 C C . PHE A 1 84 ? -0.617 7.067 -12.175 1.00 88.81 84 PHE A C 1
ATOM 654 O O . PHE A 1 84 ? -0.268 7.924 -11.365 1.00 88.81 84 PHE A O 1
ATOM 661 N N . ALA A 1 85 ? -1.353 7.372 -13.248 1.00 86.94 85 ALA A N 1
ATOM 662 C CA . ALA A 1 85 ? -1.767 8.738 -13.567 1.00 86.94 85 ALA A CA 1
ATOM 663 C C . ALA A 1 85 ? -2.653 9.363 -12.474 1.00 86.94 85 ALA A C 1
ATOM 665 O O . ALA A 1 85 ? -2.501 10.544 -12.160 1.00 86.94 85 ALA A O 1
ATOM 666 N N . LEU A 1 86 ? -3.542 8.573 -11.870 1.00 85.75 86 LEU A N 1
ATOM 667 C CA . LEU A 1 86 ? -4.390 9.023 -10.766 1.00 85.75 86 LEU A CA 1
ATOM 668 C C . LEU A 1 86 ? -3.595 9.221 -9.470 1.00 85.75 86 LEU A C 1
ATOM 670 O O . LEU A 1 86 ? -3.817 10.202 -8.767 1.00 85.75 86 LEU A O 1
ATOM 674 N N . MET A 1 87 ? -2.651 8.327 -9.165 1.00 86.19 87 MET A N 1
ATOM 675 C CA . MET A 1 87 ? -1.874 8.368 -7.922 1.00 86.19 87 MET A CA 1
ATOM 676 C C . MET A 1 87 ? -0.788 9.451 -7.931 1.00 86.19 87 MET A C 1
ATOM 678 O O . MET A 1 87 ? -0.521 10.061 -6.898 1.00 86.19 87 MET A O 1
ATOM 682 N N . ILE A 1 88 ? -0.182 9.734 -9.088 1.00 86.06 88 ILE A N 1
ATOM 683 C CA . ILE A 1 88 ? 0.890 10.732 -9.196 1.00 86.06 88 ILE A CA 1
ATOM 684 C C . ILE A 1 88 ? 0.374 12.158 -8.981 1.00 86.06 88 ILE A C 1
ATOM 686 O O . ILE A 1 88 ? 1.097 13.010 -8.476 1.00 86.06 88 ILE A O 1
ATOM 690 N N . ASN A 1 89 ? -0.882 12.423 -9.344 1.00 84.19 89 ASN A N 1
ATOM 691 C CA . ASN A 1 89 ? -1.467 13.758 -9.316 1.00 84.19 89 ASN A CA 1
ATOM 692 C C . ASN A 1 89 ? -1.515 14.380 -7.902 1.00 84.19 89 ASN A C 1
ATOM 694 O O . ASN A 1 89 ? -0.946 15.458 -7.720 1.00 84.19 89 ASN A O 1
ATOM 698 N N . PRO A 1 90 ? -2.094 13.728 -6.872 1.00 84.44 90 PRO A N 1
ATOM 699 C CA . PRO A 1 90 ? -2.073 14.268 -5.512 1.00 84.44 90 PRO A CA 1
ATOM 700 C C . PRO A 1 90 ? -0.652 14.372 -4.936 1.00 84.44 90 PRO A C 1
ATOM 702 O O . PRO A 1 90 ? -0.373 15.294 -4.172 1.00 84.44 90 PRO A O 1
ATOM 705 N N . VAL A 1 91 ? 0.263 13.477 -5.328 1.00 85.81 91 VAL A N 1
ATOM 706 C CA . VAL A 1 91 ? 1.670 13.526 -4.895 1.00 85.81 91 VAL A CA 1
ATOM 707 C C . VAL A 1 91 ? 2.367 14.761 -5.461 1.00 85.81 91 VAL A C 1
ATOM 709 O O . VAL A 1 91 ? 3.024 15.487 -4.718 1.00 85.81 91 VAL A O 1
ATOM 712 N N . VAL A 1 92 ? 2.188 15.037 -6.754 1.00 85.00 92 VAL A N 1
ATOM 713 C CA . VAL A 1 92 ? 2.745 16.229 -7.405 1.00 85.00 92 VAL A CA 1
ATOM 714 C C . VAL A 1 92 ? 2.206 17.492 -6.740 1.00 85.00 92 VAL A C 1
ATOM 716 O O . VAL A 1 92 ? 3.004 18.332 -6.342 1.00 85.00 92 VAL A O 1
ATOM 719 N N . LEU A 1 93 ? 0.893 17.589 -6.508 1.00 81.81 93 LEU A N 1
ATOM 720 C CA . LEU A 1 93 ? 0.295 18.747 -5.830 1.00 81.81 93 LEU A CA 1
ATOM 721 C C . LEU A 1 93 ? 0.866 18.964 -4.417 1.00 81.81 93 LEU A C 1
ATOM 723 O O . LEU A 1 93 ? 1.145 20.097 -4.021 1.00 81.81 93 LEU A O 1
ATOM 727 N N . PHE A 1 94 ? 1.078 17.887 -3.655 1.00 84.19 94 PHE A N 1
ATOM 728 C CA . PHE A 1 94 ? 1.683 17.966 -2.324 1.00 84.19 94 PHE A CA 1
ATOM 729 C C . PHE A 1 94 ? 3.144 18.437 -2.368 1.00 84.19 94 PHE A C 1
ATOM 731 O O . PHE A 1 94 ? 3.550 19.297 -1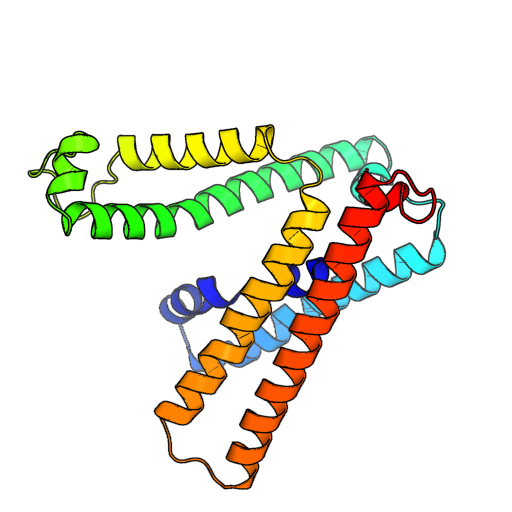.574 1.00 84.19 94 PHE A O 1
ATOM 738 N N . VAL A 1 95 ? 3.934 17.897 -3.300 1.00 83.75 95 VAL A N 1
ATOM 739 C CA . VAL A 1 95 ? 5.340 18.279 -3.481 1.00 83.75 95 VAL A CA 1
ATOM 740 C C . VAL A 1 95 ? 5.437 19.726 -3.950 1.00 83.75 95 VAL A C 1
ATOM 742 O O . VAL A 1 95 ? 6.190 20.495 -3.365 1.00 83.75 95 VAL A O 1
ATOM 745 N N . GLU A 1 96 ? 4.629 20.140 -4.924 1.00 78.25 96 GLU A N 1
ATOM 746 C CA . GLU A 1 96 ? 4.586 21.520 -5.416 1.00 78.25 96 GLU A CA 1
ATOM 747 C C . GLU A 1 96 ? 4.233 22.514 -4.307 1.00 78.25 96 GLU A C 1
ATOM 749 O O . GLU A 1 96 ? 4.894 23.547 -4.172 1.00 78.25 96 GLU A O 1
ATOM 754 N N . LYS A 1 97 ? 3.240 22.192 -3.467 1.00 77.88 97 LYS A N 1
ATOM 755 C CA . LYS A 1 97 ? 2.858 23.030 -2.322 1.00 77.88 97 LYS A CA 1
ATOM 756 C C . LYS A 1 97 ? 3.998 23.156 -1.310 1.00 77.88 97 LYS A C 1
ATOM 758 O O . LYS A 1 97 ? 4.315 24.258 -0.865 1.00 77.88 97 LYS A O 1
ATOM 763 N N . THR A 1 98 ? 4.647 22.041 -0.982 1.00 79.81 98 THR A N 1
ATOM 764 C CA . THR A 1 98 ? 5.813 22.018 -0.084 1.00 79.81 98 THR A CA 1
ATOM 765 C C . THR A 1 98 ? 6.990 22.807 -0.664 1.00 79.81 98 THR A C 1
ATOM 767 O O . THR A 1 98 ? 7.615 23.602 0.039 1.00 79.81 98 THR A O 1
ATOM 770 N N . CYS A 1 99 ? 7.276 22.639 -1.956 1.00 74.12 99 CYS A N 1
ATOM 771 C CA . CYS A 1 99 ? 8.329 23.360 -2.665 1.00 74.12 99 CYS A CA 1
ATOM 772 C C . CYS A 1 99 ? 8.057 24.866 -2.713 1.00 74.12 99 CYS A C 1
ATOM 774 O O . CYS A 1 99 ? 8.990 25.632 -2.509 1.00 74.12 99 CYS A O 1
ATOM 776 N N . ARG A 1 100 ? 6.806 25.300 -2.919 1.00 69.12 100 ARG A N 1
ATOM 777 C CA . ARG A 1 100 ? 6.423 26.724 -2.907 1.00 69.12 100 ARG A CA 1
ATOM 778 C C . ARG A 1 100 ? 6.607 27.357 -1.527 1.00 69.12 100 ARG A C 1
ATOM 780 O O . ARG A 1 100 ? 7.105 28.476 -1.442 1.00 69.12 100 ARG A O 1
ATOM 787 N N . ASN A 1 101 ? 6.262 26.635 -0.458 1.00 72.69 101 ASN A N 1
ATOM 788 C CA . ASN A 1 101 ? 6.486 27.100 0.915 1.00 72.69 101 ASN A CA 1
ATOM 789 C C . ASN A 1 101 ? 7.982 27.192 1.267 1.00 72.69 101 ASN A C 1
ATOM 791 O O . ASN A 1 101 ? 8.381 28.042 2.061 1.00 72.69 101 ASN A O 1
ATOM 795 N N . ASN A 1 102 ? 8.820 26.353 0.654 1.00 70.62 102 ASN A N 1
ATOM 796 C CA . ASN A 1 102 ? 10.263 26.333 0.869 1.00 70.62 102 ASN A CA 1
ATOM 797 C C . ASN A 1 102 ? 11.004 27.097 -0.242 1.00 70.62 102 ASN A C 1
ATOM 799 O O . ASN A 1 102 ? 11.472 26.502 -1.212 1.00 70.62 102 ASN A O 1
ATOM 803 N N . GLY A 1 103 ? 11.213 28.407 -0.060 1.00 62.75 103 GLY A N 1
ATOM 804 C CA . GLY A 1 103 ? 11.842 29.296 -1.057 1.00 62.75 103 GLY A CA 1
ATOM 805 C C . GLY A 1 103 ? 13.208 28.855 -1.624 1.00 62.75 103 GLY A C 1
ATOM 806 O O . GLY A 1 103 ? 13.586 29.293 -2.706 1.00 62.75 103 GLY A O 1
ATOM 807 N N . ARG A 1 104 ? 13.935 27.945 -0.956 1.00 62.56 104 ARG A N 1
ATOM 808 C CA . ARG A 1 104 ? 15.184 27.327 -1.457 1.00 62.56 104 ARG A CA 1
ATOM 809 C C . ARG A 1 104 ? 14.980 26.267 -2.548 1.00 62.56 104 ARG A C 1
ATOM 811 O O . ARG A 1 104 ? 15.871 26.062 -3.362 1.00 62.56 104 ARG A O 1
ATOM 818 N N . LEU A 1 105 ? 13.847 25.564 -2.556 1.00 62.78 105 LEU A N 1
ATOM 819 C CA . LEU A 1 105 ? 13.537 24.547 -3.572 1.00 62.78 105 LEU A CA 1
ATOM 820 C C . LEU A 1 105 ? 12.956 25.179 -4.842 1.00 62.78 105 LEU A C 1
ATOM 822 O O . LEU A 1 105 ? 13.152 24.646 -5.931 1.00 62.78 105 LEU A O 1
ATOM 826 N N . VAL A 1 106 ? 12.309 26.340 -4.703 1.00 63.44 106 VAL A N 1
ATOM 827 C CA . VAL A 1 106 ? 11.809 27.164 -5.815 1.00 63.44 106 VAL A CA 1
ATOM 828 C C . VAL A 1 106 ? 12.939 27.547 -6.773 1.00 63.44 106 VAL A C 1
ATOM 830 O O . VAL A 1 106 ? 12.775 27.426 -7.987 1.00 63.44 106 VAL A O 1
ATOM 833 N N . SER A 1 107 ? 14.100 27.940 -6.236 1.00 58.03 107 SER A N 1
ATOM 834 C CA . SER A 1 107 ? 15.265 28.319 -7.042 1.00 58.03 107 SER A CA 1
ATOM 835 C C . SER A 1 107 ? 15.985 27.125 -7.679 1.00 58.03 107 SER A C 1
ATOM 837 O O . SER A 1 107 ? 16.487 27.257 -8.790 1.00 58.03 107 SER A O 1
ATOM 839 N N . LEU A 1 108 ? 16.015 25.959 -7.020 1.00 60.75 108 LEU A N 1
ATOM 840 C CA . LEU A 1 108 ? 16.656 24.743 -7.545 1.00 60.75 108 LEU A CA 1
ATOM 841 C C . LEU A 1 108 ? 15.856 24.059 -8.660 1.00 60.75 108 LEU A C 1
ATOM 843 O O . LEU A 1 108 ? 16.445 23.476 -9.565 1.00 60.75 108 LEU A O 1
ATOM 847 N N . LEU A 1 109 ? 14.525 24.109 -8.599 1.00 62.28 109 LEU A N 1
ATOM 848 C CA . LEU A 1 109 ? 13.639 23.450 -9.567 1.00 62.28 109 LEU A CA 1
ATOM 849 C C . LEU A 1 109 ? 13.159 24.393 -10.687 1.00 62.28 109 LEU A C 1
ATOM 851 O O . LEU A 1 109 ? 12.248 24.028 -11.430 1.00 62.28 109 LEU A O 1
ATOM 855 N N . CYS A 1 110 ? 13.764 25.586 -10.808 1.00 54.44 110 CYS A N 1
ATOM 856 C CA . CYS A 1 110 ? 13.416 26.625 -11.786 1.00 54.44 110 CYS A CA 1
ATOM 857 C C . CYS A 1 110 ? 11.902 26.887 -11.846 1.00 54.44 110 CYS A C 1
ATOM 859 O O . CYS A 1 110 ? 11.292 26.907 -12.917 1.00 54.44 110 CYS A O 1
ATOM 861 N N . ILE A 1 111 ? 11.280 27.028 -10.674 1.00 59.53 111 ILE A N 1
ATOM 862 C CA . ILE A 1 111 ? 9.844 27.267 -10.558 1.00 59.53 111 ILE A CA 1
ATOM 863 C C . ILE A 1 111 ? 9.614 28.763 -10.742 1.00 59.53 111 ILE A C 1
ATOM 865 O O . ILE A 1 111 ? 10.083 29.560 -9.934 1.00 59.53 111 ILE A O 1
ATOM 869 N N . ASP A 1 112 ? 8.885 29.140 -11.789 1.00 55.38 112 ASP A N 1
ATOM 870 C CA . ASP A 1 112 ? 8.529 30.533 -12.039 1.00 55.38 112 ASP A CA 1
ATOM 871 C C . ASP A 1 112 ? 7.585 31.025 -10.918 1.00 55.38 112 ASP A C 1
ATOM 873 O O . ASP A 1 112 ? 6.452 30.537 -10.806 1.00 55.38 112 ASP A O 1
ATOM 877 N N . PRO A 1 113 ? 8.009 31.961 -10.044 1.00 53.91 113 PRO A N 1
ATOM 878 C CA . PRO A 1 113 ? 7.239 32.357 -8.861 1.00 53.91 113 PRO A CA 1
ATOM 879 C C . PRO A 1 113 ? 5.942 33.104 -9.208 1.00 53.91 113 PRO A C 1
ATOM 881 O O . PRO A 1 113 ? 5.101 33.315 -8.336 1.00 53.91 113 PRO A O 1
ATOM 884 N N . LYS A 1 114 ? 5.767 33.498 -10.477 1.00 51.66 114 LYS A N 1
ATOM 885 C CA . LYS A 1 114 ? 4.585 34.202 -10.996 1.00 51.66 114 LYS A CA 1
ATOM 886 C C . LYS A 1 114 ? 3.512 33.284 -11.586 1.00 51.66 114 LYS A C 1
ATOM 888 O O . LYS A 1 114 ? 2.486 33.791 -12.034 1.00 51.66 114 LYS A O 1
ATOM 893 N N . SER A 1 115 ? 3.713 31.964 -11.602 1.00 56.19 115 SER A N 1
ATOM 894 C CA . SER A 1 115 ? 2.692 31.058 -12.135 1.00 56.19 115 SER A CA 1
ATOM 895 C C . SER A 1 115 ? 1.489 30.978 -11.179 1.00 56.19 115 SER A C 1
ATOM 897 O O . SER A 1 115 ? 1.694 30.727 -9.979 1.00 56.19 115 SER A O 1
ATOM 899 N N . PRO A 1 116 ? 0.250 31.199 -11.670 1.00 54.88 116 PRO A N 1
ATOM 900 C CA . PRO A 1 116 ? -0.946 31.233 -10.833 1.00 54.88 116 PRO A CA 1
ATOM 901 C C . PRO A 1 116 ? -1.122 29.928 -10.045 1.00 54.88 116 PRO A C 1
ATOM 903 O O . PRO A 1 116 ? -0.687 28.855 -10.474 1.00 54.88 116 PRO A O 1
ATOM 906 N N . GLU A 1 117 ? -1.742 30.021 -8.865 1.00 50.94 117 GLU A N 1
ATOM 907 C CA . GLU A 1 117 ? -2.123 28.845 -8.080 1.00 50.94 117 GLU A CA 1
ATOM 908 C C . GLU A 1 117 ? -2.994 27.921 -8.950 1.00 50.94 117 GLU A C 1
ATOM 910 O O . GLU A 1 117 ? -4.075 28.309 -9.380 1.00 50.94 117 GLU A O 1
ATOM 915 N N . GLY A 1 118 ? -2.493 26.721 -9.268 1.00 52.91 118 GLY A N 1
ATOM 916 C CA . GLY A 1 118 ? -3.217 25.726 -10.069 1.00 52.91 118 GLY A CA 1
ATOM 917 C C . GLY A 1 118 ? -2.565 25.305 -11.391 1.00 52.91 118 GL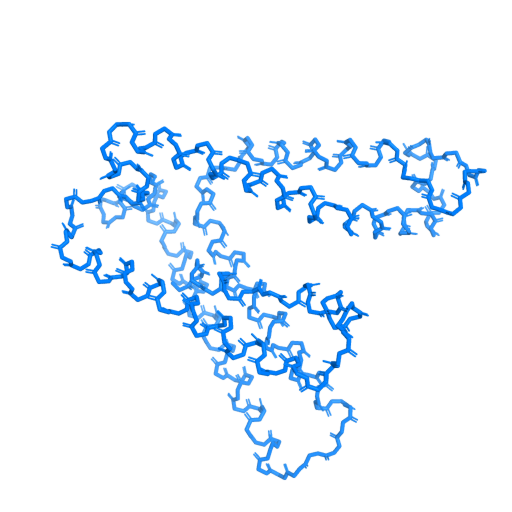Y A C 1
ATOM 918 O O . GLY A 1 118 ? -3.051 24.364 -12.014 1.00 52.91 118 GLY A O 1
ATOM 919 N N . THR A 1 119 ? -1.458 25.919 -11.828 1.00 57.25 119 THR A N 1
ATOM 920 C CA . THR A 1 119 ? -0.696 25.381 -12.973 1.00 57.25 119 THR A CA 1
ATOM 921 C C . THR A 1 119 ? 0.300 24.315 -12.505 1.00 57.25 119 THR A C 1
ATOM 923 O O . THR A 1 119 ? 1.198 24.665 -11.733 1.00 57.25 119 THR A O 1
ATOM 926 N N . PRO A 1 120 ? 0.208 23.059 -12.983 1.00 56.72 120 PRO A N 1
ATOM 927 C CA . PRO A 1 120 ? 1.172 22.025 -12.631 1.00 56.72 120 PRO A CA 1
ATOM 928 C C . PRO A 1 120 ? 2.559 22.421 -13.139 1.00 56.72 120 PRO A C 1
ATOM 930 O O . PRO A 1 120 ? 2.757 22.732 -14.322 1.00 56.72 120 PRO A O 1
ATOM 933 N N . ILE A 1 121 ? 3.531 22.401 -12.240 1.00 65.19 121 ILE A N 1
ATOM 934 C CA . ILE A 1 121 ? 4.923 22.712 -12.516 1.00 65.19 121 ILE A CA 1
ATOM 935 C C . ILE A 1 121 ? 5.503 21.508 -13.264 1.00 65.19 121 ILE A C 1
ATOM 937 O O . ILE A 1 121 ? 5.923 20.505 -12.685 1.00 65.19 121 ILE A O 1
ATOM 941 N N . LYS A 1 122 ? 5.530 21.615 -14.597 1.00 68.25 122 LYS A N 1
ATOM 942 C CA . LYS A 1 122 ? 6.047 20.587 -15.515 1.00 68.25 122 LYS A CA 1
ATOM 943 C C . LYS A 1 122 ? 7.366 19.925 -15.053 1.00 68.25 122 LYS A C 1
ATOM 945 O O . LYS A 1 122 ? 7.419 18.696 -15.123 1.00 68.25 122 LYS A O 1
ATOM 950 N N . PRO A 1 123 ? 8.396 20.642 -14.542 1.00 77.38 123 PRO A N 1
ATOM 951 C CA . PRO A 1 123 ? 9.638 19.990 -14.117 1.00 77.38 123 PRO A CA 1
ATOM 952 C C . PRO A 1 123 ? 9.491 19.100 -12.873 1.00 77.38 123 PRO A C 1
ATOM 954 O O . PRO A 1 123 ? 10.114 18.043 -12.828 1.00 77.38 123 PRO A O 1
ATOM 957 N N . VAL A 1 124 ? 8.631 19.444 -11.905 1.00 79.88 124 VAL A N 1
ATOM 958 C CA . VAL A 1 124 ? 8.423 18.625 -10.690 1.00 79.88 124 VAL A CA 1
ATOM 959 C C . VAL A 1 124 ? 7.863 17.256 -11.062 1.00 79.88 124 VAL A C 1
ATOM 961 O O . VAL A 1 124 ? 8.355 16.228 -10.599 1.00 79.88 124 VAL A O 1
ATOM 964 N N . ARG A 1 125 ? 6.879 17.232 -11.966 1.00 82.19 125 ARG A N 1
ATOM 965 C CA . ARG A 1 125 ? 6.286 15.986 -12.459 1.00 82.19 125 ARG A CA 1
ATOM 966 C C . ARG A 1 125 ? 7.303 15.118 -13.200 1.00 82.19 125 ARG A C 1
ATOM 968 O O . ARG A 1 125 ? 7.321 13.911 -12.990 1.00 82.19 125 ARG A O 1
ATOM 975 N N . ILE A 1 126 ? 8.149 15.716 -14.041 1.00 85.19 126 ILE A N 1
ATOM 976 C CA . ILE A 1 126 ? 9.176 14.982 -14.796 1.00 85.19 126 ILE A CA 1
ATOM 977 C C . ILE A 1 126 ? 10.203 14.365 -13.844 1.00 85.19 126 ILE A C 1
ATOM 979 O O . ILE A 1 126 ? 10.486 13.177 -13.962 1.00 85.19 126 ILE A O 1
ATOM 983 N N . VAL A 1 127 ? 10.712 15.134 -12.876 1.00 87.31 127 VAL A N 1
ATOM 984 C CA . VAL A 1 127 ? 11.688 14.644 -11.887 1.00 87.31 127 VAL A CA 1
ATOM 985 C C . VAL A 1 127 ? 11.108 13.498 -11.061 1.00 87.31 127 VAL A C 1
ATOM 987 O O . VAL A 1 127 ? 11.786 12.498 -10.835 1.00 87.31 127 VAL A O 1
ATOM 990 N N . LEU A 1 128 ? 9.846 13.614 -10.648 1.00 86.25 128 LEU A N 1
ATOM 991 C CA . LEU A 1 128 ? 9.192 12.608 -9.817 1.00 86.25 128 LEU A CA 1
ATOM 992 C C . LEU A 1 128 ? 8.883 11.321 -10.598 1.00 86.25 128 LEU A C 1
ATOM 994 O O . LEU A 1 128 ? 9.078 10.224 -10.088 1.00 86.25 128 LEU A O 1
ATOM 998 N N . VAL A 1 129 ? 8.474 11.427 -11.865 1.00 89.06 129 VAL A N 1
ATOM 999 C CA . VAL A 1 129 ? 8.316 10.246 -12.728 1.00 89.06 129 VAL A CA 1
ATOM 1000 C C . VAL A 1 129 ? 9.676 9.611 -13.034 1.00 89.06 129 VAL A C 1
ATOM 1002 O O . VAL A 1 129 ? 9.805 8.390 -12.967 1.00 89.06 129 VAL A O 1
ATOM 1005 N N . ALA A 1 130 ? 10.703 10.415 -13.320 1.00 89.62 130 ALA A N 1
ATOM 1006 C CA . ALA A 1 130 ? 12.051 9.923 -13.587 1.00 89.62 130 ALA A CA 1
ATOM 1007 C C . ALA A 1 130 ? 12.643 9.181 -12.378 1.00 89.62 130 ALA A C 1
ATOM 1009 O O . ALA A 1 130 ? 13.249 8.125 -12.555 1.00 89.62 130 ALA A O 1
ATOM 1010 N N . SER A 1 131 ? 12.424 9.673 -11.153 1.00 89.12 131 SER A N 1
ATOM 1011 C CA . SER A 1 131 ? 12.878 8.983 -9.941 1.00 89.12 131 SER A CA 1
ATOM 1012 C C . SER A 1 131 ? 12.147 7.656 -9.720 1.00 89.12 131 SER A C 1
ATOM 1014 O O . SER A 1 131 ? 12.790 6.675 -9.348 1.00 89.12 131 SER A O 1
ATOM 1016 N N . CYS A 1 132 ? 10.845 7.575 -10.022 1.00 88.69 132 CYS A N 1
ATOM 1017 C CA . CYS A 1 132 ? 10.105 6.310 -9.995 1.00 88.69 132 CYS A CA 1
ATOM 1018 C C . CYS A 1 132 ? 10.647 5.295 -11.013 1.00 88.69 132 CYS A C 1
ATOM 1020 O O . CYS A 1 132 ? 10.814 4.126 -10.669 1.00 88.69 132 CYS A O 1
ATOM 1022 N N . VAL A 1 133 ? 10.944 5.725 -12.245 1.00 89.44 133 VAL A N 1
ATOM 1023 C CA . VAL A 1 133 ? 11.522 4.846 -13.279 1.00 89.44 133 VAL A CA 1
ATOM 1024 C C . VAL A 1 133 ? 12.906 4.362 -12.859 1.00 89.44 133 VAL A C 1
ATOM 1026 O O . VAL A 1 133 ? 13.194 3.173 -12.957 1.00 89.44 133 VAL A O 1
ATOM 1029 N N . LEU A 1 134 ? 13.745 5.255 -12.332 1.00 90.12 134 LEU A N 1
ATOM 1030 C CA . LEU A 1 134 ? 15.071 4.886 -11.845 1.00 90.12 134 LEU A CA 1
ATOM 1031 C C . LEU A 1 134 ? 14.985 3.872 -10.694 1.00 90.12 134 LEU A C 1
ATOM 1033 O O . LEU A 1 134 ? 15.702 2.876 -10.703 1.00 90.12 134 LEU A O 1
ATOM 1037 N N . ALA A 1 135 ? 14.073 4.080 -9.741 1.00 86.88 135 ALA A N 1
ATOM 1038 C CA . ALA A 1 135 ? 13.830 3.124 -8.665 1.00 86.88 135 ALA A CA 1
ATOM 1039 C C . ALA A 1 135 ? 13.355 1.763 -9.202 1.00 86.88 135 ALA A C 1
ATOM 1041 O O . ALA A 1 135 ? 13.836 0.731 -8.745 1.00 86.88 135 ALA A O 1
ATOM 1042 N N . ALA A 1 136 ? 12.471 1.747 -10.205 1.00 85.38 136 ALA A N 1
ATOM 1043 C CA . ALA A 1 136 ? 11.997 0.509 -10.824 1.00 85.38 136 ALA A CA 1
ATOM 1044 C C . ALA A 1 136 ? 13.117 -0.286 -11.522 1.00 85.38 136 ALA A C 1
ATOM 1046 O O . ALA A 1 136 ? 13.052 -1.510 -11.558 1.00 85.38 136 ALA A O 1
ATOM 1047 N N . LEU A 1 137 ? 14.144 0.390 -12.049 1.00 86.69 137 LEU A N 1
ATOM 1048 C CA . LEU A 1 137 ? 15.294 -0.258 -12.692 1.00 86.69 137 LEU A CA 1
ATOM 1049 C C . LEU A 1 137 ? 16.335 -0.778 -11.692 1.00 86.69 137 LEU A C 1
ATOM 1051 O O . LEU A 1 137 ? 17.019 -1.756 -11.975 1.00 86.69 137 LEU A O 1
ATOM 1055 N N . LEU A 1 138 ? 16.485 -0.114 -10.543 1.00 85.81 138 LEU A N 1
ATOM 1056 C CA . LEU A 1 138 ? 17.520 -0.436 -9.553 1.00 85.81 138 LEU A CA 1
ATOM 1057 C C . LEU A 1 138 ? 17.080 -1.473 -8.516 1.00 85.81 138 LEU A C 1
ATOM 1059 O O . LEU A 1 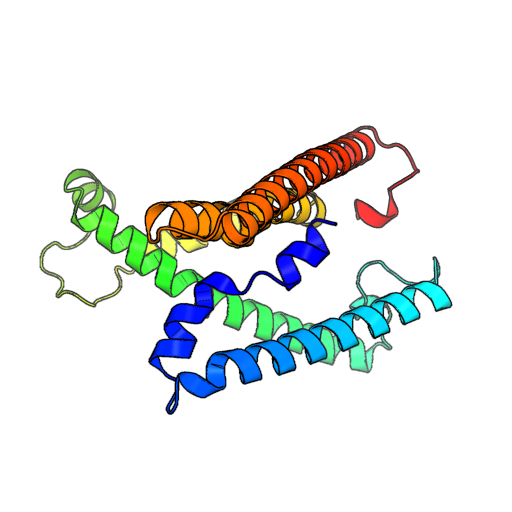138 ? 17.931 -2.042 -7.835 1.00 85.81 138 LEU A O 1
ATOM 1063 N N . ILE A 1 139 ? 15.773 -1.682 -8.351 1.00 79.62 139 ILE A N 1
ATOM 1064 C CA . ILE A 1 139 ? 15.216 -2.516 -7.288 1.00 79.62 139 ILE A CA 1
ATOM 1065 C C . ILE A 1 139 ? 14.849 -3.905 -7.843 1.00 79.62 139 ILE A C 1
ATOM 1067 O O . ILE A 1 139 ? 13.804 -4.045 -8.483 1.00 79.62 139 ILE A O 1
ATOM 1071 N N . PRO A 1 140 ? 15.656 -4.951 -7.583 1.00 74.56 140 PRO A N 1
ATOM 1072 C CA . PRO A 1 140 ? 15.257 -6.327 -7.863 1.00 74.56 140 PRO A CA 1
ATOM 1073 C C . PRO A 1 140 ? 14.183 -6.796 -6.863 1.00 74.56 140 PRO A C 1
ATOM 1075 O O . PRO A 1 140 ? 14.050 -6.239 -5.773 1.00 74.56 140 PRO A O 1
ATOM 1078 N N . TYR A 1 141 ? 13.428 -7.844 -7.208 1.00 73.19 141 TYR A N 1
ATOM 1079 C CA . TYR A 1 141 ? 12.430 -8.476 -6.324 1.00 73.19 141 TYR A CA 1
ATOM 1080 C C . TYR A 1 141 ? 11.305 -7.542 -5.835 1.00 73.19 141 TYR A C 1
ATOM 1082 O O . TYR A 1 141 ? 10.955 -7.504 -4.650 1.00 73.19 141 TYR A O 1
ATOM 1090 N N . ILE A 1 142 ? 10.694 -6.803 -6.766 1.00 76.75 142 ILE A N 1
ATOM 1091 C CA . ILE A 1 142 ? 9.649 -5.803 -6.481 1.00 76.75 142 ILE A CA 1
ATOM 1092 C C . ILE A 1 142 ? 8.496 -6.388 -5.646 1.00 76.75 142 ILE A C 1
ATOM 1094 O O . ILE A 1 142 ? 8.009 -5.714 -4.741 1.00 76.75 142 ILE A O 1
ATOM 1098 N N . ALA A 1 143 ? 8.086 -7.638 -5.885 1.00 78.00 143 ALA A N 1
ATOM 1099 C CA . ALA A 1 143 ? 6.995 -8.284 -5.149 1.00 78.00 143 ALA A CA 1
ATOM 1100 C C . ALA A 1 143 ? 7.271 -8.421 -3.638 1.00 78.00 143 ALA A C 1
ATOM 1102 O O . ALA A 1 143 ? 6.396 -8.126 -2.816 1.00 78.00 143 ALA A O 1
ATOM 1103 N N . LEU A 1 144 ? 8.491 -8.811 -3.254 1.00 79.81 144 LEU A N 1
ATOM 1104 C CA . LEU A 1 144 ? 8.872 -8.973 -1.846 1.00 79.81 144 LEU A CA 1
ATOM 1105 C C . LEU A 1 144 ? 8.977 -7.620 -1.141 1.00 79.81 144 LEU A C 1
ATOM 1107 O O . LEU A 1 144 ? 8.453 -7.444 -0.040 1.00 79.81 144 LEU A O 1
ATOM 1111 N N . ILE A 1 145 ? 9.582 -6.635 -1.804 1.00 83.44 145 ILE A N 1
ATOM 1112 C CA . ILE A 1 145 ? 9.697 -5.273 -1.267 1.00 83.44 145 ILE A CA 1
ATOM 1113 C C . ILE A 1 145 ? 8.314 -4.641 -1.129 1.00 83.44 145 ILE A C 1
ATOM 1115 O O . ILE A 1 145 ? 8.005 -4.044 -0.097 1.00 83.44 145 ILE A O 1
ATOM 1119 N N . HIS A 1 146 ? 7.442 -4.836 -2.117 1.00 84.44 146 HIS A N 1
ATOM 1120 C CA . HIS A 1 146 ? 6.059 -4.384 -2.060 1.00 84.44 146 HIS A CA 1
ATOM 1121 C C . HIS A 1 146 ? 5.288 -5.033 -0.903 1.00 84.44 146 HIS A C 1
ATOM 1123 O O . HIS A 1 146 ? 4.506 -4.356 -0.240 1.00 84.44 146 HIS A O 1
ATOM 1129 N N . SER A 1 147 ? 5.544 -6.307 -0.593 1.00 86.62 147 SER A N 1
ATOM 1130 C CA . SER A 1 147 ? 4.954 -6.980 0.572 1.00 86.62 147 SER A CA 1
ATOM 1131 C C . SER A 1 147 ? 5.416 -6.365 1.902 1.00 86.62 147 SER A C 1
ATOM 1133 O O . SER A 1 147 ? 4.589 -6.152 2.794 1.00 86.62 147 SER A O 1
ATOM 1135 N N . VAL A 1 148 ? 6.708 -6.030 2.032 1.00 86.94 148 VAL A N 1
ATOM 1136 C CA . VAL A 1 148 ? 7.279 -5.370 3.225 1.00 86.94 148 VAL A CA 1
ATOM 1137 C C . VAL A 1 148 ? 6.712 -3.964 3.403 1.00 86.94 148 VAL A C 1
ATOM 1139 O O . VAL A 1 148 ? 6.165 -3.638 4.459 1.00 86.94 148 VAL A O 1
ATOM 1142 N N . VAL A 1 149 ? 6.813 -3.137 2.359 1.00 87.81 149 VAL A N 1
ATOM 1143 C CA . VAL A 1 149 ? 6.274 -1.769 2.357 1.00 87.81 149 VAL A CA 1
ATOM 1144 C C . VAL A 1 149 ? 4.776 -1.810 2.633 1.00 87.81 149 VAL A C 1
ATOM 1146 O O . VAL A 1 149 ? 4.261 -1.021 3.421 1.00 87.81 149 VAL A O 1
ATOM 1149 N N . GLY A 1 150 ? 4.097 -2.784 2.039 1.00 84.62 150 GLY A N 1
ATOM 1150 C CA . GLY A 1 150 ? 2.680 -3.012 2.178 1.00 84.62 150 GLY A CA 1
ATOM 1151 C C . GLY A 1 150 ? 2.229 -3.292 3.599 1.00 84.62 150 GLY A C 1
ATOM 1152 O O . GLY A 1 150 ? 1.366 -2.584 4.107 1.00 84.62 150 GLY A O 1
ATOM 1153 N N . VAL A 1 151 ? 2.820 -4.287 4.268 1.00 88.31 151 VAL A N 1
ATOM 1154 C CA . VAL A 1 151 ? 2.419 -4.628 5.642 1.00 88.31 151 VAL A CA 1
ATOM 1155 C C . VAL A 1 151 ? 2.707 -3.485 6.618 1.00 88.31 151 VAL A C 1
ATOM 1157 O O . VAL A 1 151 ? 1.890 -3.230 7.500 1.00 88.31 151 VAL A O 1
ATOM 1160 N N . PHE A 1 152 ? 3.811 -2.756 6.440 1.00 89.12 152 PHE A N 1
ATOM 1161 C CA . PHE A 1 152 ? 4.152 -1.623 7.300 1.00 89.12 152 PHE A CA 1
ATOM 1162 C C . PHE A 1 152 ? 3.222 -0.430 7.068 1.00 89.12 152 PHE A C 1
ATOM 1164 O O . PHE A 1 152 ? 2.547 0.032 7.989 1.00 89.12 152 PHE A O 1
ATOM 1171 N N . TRP A 1 153 ? 3.158 0.054 5.826 1.00 87.00 153 TRP A N 1
ATOM 1172 C CA . TRP A 1 153 ? 2.416 1.263 5.490 1.00 87.00 153 TRP A CA 1
ATOM 1173 C C . TRP A 1 153 ? 0.908 1.059 5.616 1.00 87.00 153 TRP A C 1
ATOM 1175 O O . TRP A 1 153 ? 0.228 1.911 6.187 1.00 87.00 153 TRP A O 1
ATOM 1185 N N . SER A 1 154 ? 0.391 -0.090 5.168 1.00 86.94 154 SER A N 1
ATOM 1186 C CA . SER A 1 154 ? -1.025 -0.418 5.326 1.00 86.94 154 SER A CA 1
ATOM 1187 C C . SER A 1 154 ? -1.403 -0.504 6.803 1.00 86.94 154 SER A C 1
ATOM 1189 O O . SER A 1 154 ? -2.327 0.177 7.228 1.00 86.94 154 SER A O 1
ATOM 1191 N N . THR A 1 155 ? -0.668 -1.240 7.641 1.00 87.44 155 THR A N 1
ATOM 1192 C CA . THR A 1 155 ? -1.051 -1.349 9.062 1.00 87.44 155 THR A CA 1
ATOM 1193 C C . THR A 1 155 ? -0.980 0.005 9.772 1.00 87.44 155 THR A C 1
ATOM 1195 O O . THR A 1 155 ? -1.859 0.341 10.572 1.00 87.44 155 THR A O 1
ATOM 1198 N N . PHE A 1 156 ? 0.023 0.821 9.441 1.00 88.00 156 PHE A N 1
ATOM 1199 C CA . PHE A 1 156 ? 0.170 2.151 10.018 1.00 88.00 156 PHE A CA 1
ATOM 1200 C C . PHE A 1 156 ? -0.984 3.088 9.628 1.00 88.00 156 PHE A C 1
ATOM 1202 O O . PHE A 1 156 ? -1.625 3.677 10.499 1.00 88.00 156 PHE A O 1
ATOM 1209 N N . VAL A 1 157 ? -1.280 3.211 8.332 1.00 87.44 157 VAL A N 1
ATOM 1210 C CA . VAL A 1 157 ? -2.296 4.150 7.830 1.00 87.44 157 VAL A CA 1
ATOM 1211 C C . VAL A 1 157 ? -3.715 3.656 8.102 1.00 87.44 157 VAL A C 1
ATOM 1213 O O . VAL A 1 157 ? -4.574 4.453 8.470 1.00 87.44 157 VAL A O 1
ATOM 1216 N N . CYS A 1 158 ? -3.972 2.362 7.927 1.00 85.69 158 CYS A N 1
ATOM 1217 C CA . CYS A 1 158 ? -5.320 1.799 7.989 1.00 85.69 158 CYS A CA 1
ATOM 1218 C C . CYS A 1 158 ? -5.778 1.524 9.423 1.00 85.69 158 CYS A C 1
ATOM 1220 O O . CYS A 1 158 ? -6.980 1.518 9.678 1.00 85.69 158 CYS A O 1
ATOM 1222 N N . VAL A 1 159 ? -4.845 1.277 10.351 1.00 86.62 159 VAL A N 1
ATOM 1223 C CA . VAL A 1 159 ? -5.191 0.871 11.720 1.00 86.62 159 VAL A CA 1
ATOM 1224 C C . VAL A 1 159 ? -4.609 1.806 12.766 1.00 86.62 159 VAL A C 1
ATOM 1226 O O . VAL A 1 159 ? -5.367 2.376 13.549 1.00 86.62 159 VAL A O 1
ATOM 1229 N N . VAL A 1 160 ? -3.289 2.008 12.782 1.00 88.81 160 VAL A N 1
ATOM 1230 C CA . VAL A 1 160 ? -2.638 2.787 13.851 1.00 88.81 160 VAL A CA 1
ATOM 1231 C C . VAL A 1 160 ? -3.130 4.233 13.854 1.00 88.81 160 VAL A C 1
ATOM 1233 O O . VAL A 1 160 ? -3.600 4.722 14.880 1.00 88.81 160 VAL A O 1
ATOM 1236 N N . LEU A 1 161 ? -3.080 4.899 12.701 1.00 88.69 161 LEU A N 1
ATOM 1237 C CA . LEU A 1 161 ? -3.464 6.300 12.561 1.00 88.69 161 LEU A CA 1
ATOM 1238 C C . LEU A 1 161 ? -4.933 6.572 12.946 1.00 88.69 161 LEU A C 1
ATOM 1240 O O . LEU A 1 161 ? -5.148 7.410 13.824 1.00 88.69 161 LEU A O 1
ATOM 1244 N N . PRO A 1 162 ? -5.954 5.882 12.395 1.00 87.25 162 PRO A N 1
ATOM 1245 C CA . PRO A 1 162 ? -7.340 6.128 12.788 1.00 87.25 162 PRO A CA 1
ATOM 1246 C C . PRO A 1 162 ? -7.619 5.770 14.250 1.00 87.25 162 PRO A C 1
ATOM 1248 O O . PRO A 1 162 ? -8.413 6.460 14.883 1.00 87.25 162 PRO A O 1
ATOM 1251 N N . CYS A 1 163 ? -6.958 4.756 14.819 1.00 87.31 163 CYS A N 1
ATOM 1252 C CA . CYS A 1 163 ? -7.131 4.413 16.233 1.00 87.31 163 CYS A CA 1
ATOM 1253 C C . CYS A 1 163 ? -6.555 5.486 17.162 1.00 87.31 163 CYS A C 1
ATOM 1255 O O . CYS A 1 163 ? -7.221 5.891 18.113 1.00 87.31 163 CYS A O 1
ATOM 1257 N N . VAL A 1 164 ? -5.347 5.985 16.879 1.00 88.31 164 VAL A N 1
ATOM 1258 C CA . VAL A 1 164 ? -4.734 7.070 17.664 1.00 88.31 164 VAL A CA 1
ATOM 1259 C C . VAL A 1 164 ? -5.577 8.339 17.567 1.00 88.31 164 VAL A C 1
ATOM 1261 O O . VAL A 1 164 ? -5.883 8.948 18.591 1.00 88.31 164 VAL A O 1
ATOM 1264 N N . LEU A 1 165 ? -6.021 8.701 16.359 1.00 89.00 165 LEU A N 1
ATOM 1265 C CA . LEU A 1 165 ? -6.907 9.848 16.163 1.00 89.00 165 LEU A CA 1
ATOM 1266 C C . LEU A 1 165 ? -8.234 9.664 16.911 1.00 89.00 165 LEU A C 1
ATOM 1268 O O . LEU A 1 165 ? -8.671 10.581 17.603 1.00 89.00 165 LEU A O 1
ATOM 1272 N N . ALA A 1 166 ? -8.854 8.482 16.839 1.00 87.50 166 ALA A N 1
ATOM 1273 C CA . ALA A 1 166 ? -10.092 8.195 17.558 1.00 87.50 166 ALA A CA 1
ATOM 1274 C C . ALA A 1 166 ? -9.932 8.391 19.073 1.00 87.50 166 ALA A C 1
ATOM 1276 O O . ALA A 1 166 ? -10.805 9.002 19.692 1.00 87.50 166 ALA A O 1
ATOM 1277 N N . LEU A 1 167 ? -8.819 7.936 19.659 1.00 87.25 167 LEU A N 1
ATOM 1278 C CA . LEU A 1 167 ? -8.519 8.129 21.083 1.00 87.25 167 LEU A CA 1
ATOM 1279 C C . LEU A 1 167 ? -8.323 9.606 21.457 1.00 87.25 167 LEU A C 1
ATOM 1281 O O . LEU A 1 167 ? -8.663 9.995 22.570 1.00 87.25 167 LEU A O 1
ATOM 1285 N N . GLN A 1 168 ? -7.795 10.426 20.545 1.00 86.75 168 GLN A N 1
ATOM 1286 C CA . GLN A 1 168 ? -7.576 11.859 20.773 1.00 86.75 168 GLN A CA 1
ATOM 1287 C C . GLN A 1 168 ? -8.847 12.703 20.596 1.00 86.75 168 GLN A C 1
ATOM 1289 O O . GLN A 1 168 ? -8.993 13.739 21.239 1.00 86.75 168 GLN A O 1
ATOM 1294 N N . LEU A 1 169 ? -9.756 12.285 19.712 1.00 87.25 169 LEU A N 1
ATOM 1295 C CA . LEU A 1 169 ? -10.917 13.079 19.294 1.00 87.25 169 LEU A CA 1
ATOM 1296 C C . LEU A 1 169 ? -12.132 12.954 20.222 1.00 87.25 169 LEU A C 1
ATOM 1298 O O . LEU A 1 169 ? -12.984 13.843 20.223 1.00 87.25 169 LEU A O 1
ATOM 1302 N N . ARG A 1 170 ? -12.271 11.856 20.977 1.00 83.69 170 ARG A N 1
ATOM 1303 C CA . ARG A 1 170 ? -13.489 11.587 21.755 1.00 83.69 170 ARG A CA 1
ATOM 1304 C C . ARG A 1 170 ? -13.191 10.844 23.054 1.00 83.69 170 ARG A C 1
ATOM 1306 O O . ARG A 1 170 ? -12.357 9.949 23.088 1.00 83.69 170 ARG A O 1
ATOM 1313 N N . ASN A 1 171 ? -13.957 11.153 24.100 1.00 82.00 171 ASN A N 1
ATOM 1314 C CA . ASN A 1 171 ? -14.013 10.326 25.302 1.00 82.00 171 ASN A CA 1
ATOM 1315 C C . ASN A 1 171 ? -14.891 9.100 25.026 1.00 82.00 171 ASN A C 1
ATOM 1317 O O . ASN A 1 171 ? -16.091 9.231 24.770 1.00 82.00 171 ASN A O 1
ATOM 1321 N N . TRP A 1 172 ? -14.282 7.918 25.050 1.00 85.44 172 TRP A N 1
ATOM 1322 C CA . TRP A 1 172 ? -14.946 6.646 24.777 1.00 85.44 172 TRP A CA 1
ATOM 1323 C C . TRP A 1 172 ? -15.391 5.959 26.068 1.00 85.44 172 TRP A C 1
ATOM 1325 O O . TRP A 1 172 ? -14.798 6.147 27.130 1.00 85.44 172 TRP A O 1
ATOM 1335 N N . LEU A 1 173 ? -16.418 5.115 25.968 1.00 88.00 173 LEU A N 1
ATOM 1336 C CA . LEU A 1 173 ? -16.773 4.191 27.046 1.00 88.00 173 LEU A CA 1
ATOM 1337 C C . LEU A 1 173 ? -15.588 3.252 27.339 1.00 88.00 173 LEU A C 1
ATOM 1339 O O . LEU A 1 173 ? -14.853 2.903 26.410 1.00 88.00 173 LEU A O 1
ATOM 1343 N N . PRO A 1 174 ? -15.423 2.765 28.583 1.00 86.25 174 PRO A N 1
ATOM 1344 C CA . PRO A 1 174 ? -14.281 1.928 28.962 1.00 86.25 174 PRO A CA 1
ATOM 1345 C C . PRO A 1 174 ? -14.150 0.669 28.092 1.00 86.25 174 PRO A C 1
ATOM 1347 O O . PRO A 1 174 ? -13.039 0.247 27.784 1.00 86.25 174 PRO A O 1
ATOM 1350 N N . ILE A 1 175 ? -15.270 0.108 27.620 1.00 88.38 175 ILE A N 1
ATOM 1351 C CA . ILE A 1 175 ? -15.262 -1.070 26.742 1.00 88.38 175 ILE A CA 1
ATOM 1352 C C . ILE A 1 175 ? -14.794 -0.752 25.315 1.00 88.38 175 ILE A C 1
ATOM 1354 O O . ILE A 1 175 ? -14.052 -1.527 24.721 1.00 88.38 175 ILE A O 1
ATOM 1358 N N . GLN A 1 176 ? -15.172 0.413 24.780 1.00 88.56 176 GLN A N 1
ATOM 1359 C CA . GLN A 1 176 ? -14.724 0.885 23.466 1.00 88.56 176 GLN A CA 1
ATOM 1360 C C . GLN A 1 176 ? -13.243 1.266 23.520 1.00 88.56 176 GLN A C 1
ATOM 1362 O O . GLN A 1 176 ? -12.485 0.933 22.617 1.00 88.56 176 GLN A O 1
ATOM 1367 N N . TYR A 1 177 ? -12.817 1.883 24.622 1.00 88.81 177 TYR A N 1
ATOM 1368 C CA . TYR A 1 177 ? -11.417 2.193 24.884 1.00 88.81 177 TYR A CA 1
ATOM 1369 C C . TYR A 1 177 ? -10.556 0.920 24.942 1.00 88.81 177 TYR A C 1
ATOM 1371 O O . TYR A 1 177 ? -9.539 0.834 24.255 1.00 88.81 177 TYR A O 1
ATOM 1379 N N . ALA A 1 178 ? -10.997 -0.105 25.683 1.00 90.00 178 ALA A N 1
ATOM 1380 C CA . ALA A 1 178 ? -10.324 -1.403 25.732 1.00 90.00 178 ALA A CA 1
ATOM 1381 C C . ALA A 1 178 ? -10.273 -2.090 24.355 1.00 90.00 178 ALA A C 1
ATOM 1383 O O . ALA A 1 178 ? -9.236 -2.638 23.984 1.00 90.00 178 ALA A O 1
ATOM 1384 N N . ALA A 1 179 ? -11.354 -2.017 23.571 1.00 90.50 179 ALA A N 1
ATOM 1385 C CA . ALA A 1 179 ? -11.393 -2.568 22.218 1.00 90.50 179 ALA A CA 1
ATOM 1386 C C . ALA A 1 179 ? -10.393 -1.878 21.271 1.00 90.50 179 ALA A C 1
ATOM 1388 O O . ALA A 1 179 ? -9.688 -2.565 20.534 1.00 90.50 179 ALA A O 1
ATOM 1389 N N . ILE A 1 180 ? -10.278 -0.543 21.318 1.00 90.56 180 ILE A N 1
ATOM 1390 C CA . ILE A 1 180 ? -9.326 0.214 20.486 1.00 90.56 180 ILE A CA 1
ATOM 1391 C C . ILE A 1 180 ? -7.878 -0.142 20.851 1.00 90.56 180 ILE A C 1
ATOM 1393 O O . ILE A 1 180 ? -7.065 -0.404 19.964 1.00 90.56 180 ILE A O 1
ATOM 1397 N N . TRP A 1 181 ? -7.553 -0.218 22.145 1.00 90.06 181 TRP A N 1
ATOM 1398 C CA . TRP A 1 181 ? -6.223 -0.643 22.597 1.00 90.06 181 TRP A CA 1
ATOM 1399 C C . TRP A 1 181 ? -5.911 -2.098 22.237 1.00 90.06 181 TRP A C 1
ATOM 1401 O O . TRP A 1 181 ? -4.791 -2.396 21.820 1.00 90.06 181 TRP A O 1
ATOM 1411 N N . GLY A 1 182 ? -6.898 -2.991 22.335 1.00 92.31 182 GLY A N 1
ATOM 1412 C CA . GLY A 1 182 ? -6.767 -4.378 21.891 1.00 92.31 182 GLY A CA 1
ATOM 1413 C C . GLY A 1 182 ? -6.485 -4.480 20.390 1.00 92.31 182 GLY A C 1
ATOM 1414 O O . GLY A 1 182 ? -5.572 -5.197 19.983 1.00 92.31 182 GLY A O 1
ATOM 1415 N N . LEU A 1 183 ? -7.208 -3.711 19.570 1.00 90.94 183 LEU A N 1
ATOM 1416 C CA . LEU A 1 183 ? -7.020 -3.667 18.119 1.00 90.94 183 LEU A CA 1
ATOM 1417 C C . LEU A 1 183 ? -5.639 -3.110 17.736 1.00 90.94 183 LEU A C 1
ATOM 1419 O O . LEU A 1 183 ? -4.964 -3.675 16.872 1.00 90.94 183 LEU A O 1
ATOM 1423 N N . LEU A 1 184 ? -5.189 -2.046 18.409 1.00 91.62 184 LEU A N 1
ATOM 1424 C CA . LEU A 1 184 ? -3.844 -1.484 18.250 1.00 91.62 184 LEU A CA 1
ATOM 1425 C C . LEU A 1 184 ? -2.757 -2.506 18.597 1.00 91.62 184 LEU A C 1
ATOM 1427 O O . LEU A 1 184 ? -1.822 -2.702 17.816 1.00 91.62 184 LEU A O 1
ATOM 1431 N N . GLY A 1 185 ? -2.892 -3.183 19.739 1.00 91.56 185 GLY A N 1
ATOM 1432 C CA . GLY A 1 185 ? -1.952 -4.213 20.177 1.00 91.56 185 GLY A CA 1
ATOM 1433 C C . GLY A 1 185 ? -1.874 -5.374 19.185 1.00 91.56 185 GLY A C 1
ATOM 1434 O O . GLY A 1 185 ? -0.787 -5.711 18.713 1.00 91.56 185 GLY A O 1
ATOM 1435 N N . LEU A 1 186 ? -3.027 -5.927 18.797 1.00 91.44 186 LEU A N 1
ATOM 1436 C CA . LEU A 1 186 ? -3.111 -7.032 17.840 1.00 91.44 186 LEU A CA 1
ATOM 1437 C C . LEU A 1 186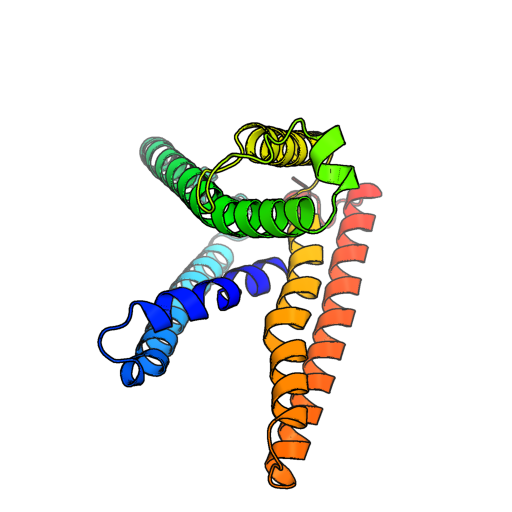 ? -2.473 -6.668 16.493 1.00 91.44 186 LEU A C 1
ATOM 1439 O O . LEU A 1 186 ? -1.669 -7.431 15.958 1.00 91.44 186 LEU A O 1
ATOM 1443 N N . SER A 1 187 ? -2.782 -5.482 15.973 1.00 87.94 187 SER A N 1
ATOM 1444 C CA . SER A 1 187 ? -2.271 -5.019 14.677 1.00 87.94 187 SER A CA 1
ATOM 1445 C C . SER A 1 187 ? -0.765 -4.792 14.706 1.00 87.94 187 SER A C 1
ATOM 1447 O O . SER A 1 187 ? -0.065 -5.125 13.754 1.00 87.94 187 SER A O 1
ATOM 1449 N N . THR A 1 188 ? -0.242 -4.299 15.827 1.00 87.69 188 THR A N 1
ATOM 1450 C CA . THR A 1 188 ? 1.200 -4.127 16.030 1.00 87.69 188 THR A CA 1
ATOM 1451 C C . THR A 1 188 ? 1.918 -5.480 16.023 1.00 87.69 188 THR A C 1
ATOM 1453 O O . THR A 1 188 ? 2.930 -5.638 15.339 1.00 87.69 188 THR A O 1
ATOM 1456 N N . VAL A 1 189 ? 1.364 -6.494 16.699 1.00 90.88 189 VAL A N 1
ATOM 1457 C CA . VAL A 1 189 ? 1.906 -7.865 16.675 1.00 90.88 189 VAL A CA 1
ATOM 1458 C C . VAL A 1 189 ? 1.861 -8.456 15.261 1.00 90.88 189 VAL A C 1
ATOM 1460 O O . VAL A 1 189 ? 2.859 -9.011 14.794 1.00 90.88 189 VAL A O 1
ATOM 1463 N N . MET A 1 190 ? 0.743 -8.301 14.543 1.00 87.12 190 MET A N 1
ATOM 1464 C CA . MET A 1 190 ? 0.617 -8.750 13.148 1.00 87.12 190 MET A CA 1
ATOM 1465 C C . MET A 1 190 ? 1.609 -8.042 12.215 1.00 87.12 190 MET A C 1
ATOM 1467 O O . MET A 1 190 ? 2.186 -8.675 11.331 1.00 87.12 190 MET A O 1
ATOM 1471 N N . MET A 1 191 ? 1.866 -6.752 12.436 1.00 89.25 191 MET A N 1
ATOM 1472 C CA . MET A 1 191 ? 2.848 -5.987 11.670 1.00 89.25 191 MET A CA 1
ATOM 1473 C C . MET A 1 191 ? 4.267 -6.518 11.892 1.00 89.25 191 MET A C 1
ATOM 1475 O O . MET A 1 191 ? 4.967 -6.792 10.920 1.00 89.25 191 MET A O 1
ATOM 1479 N N . PHE A 1 192 ? 4.692 -6.708 13.145 1.00 89.69 192 PHE A N 1
ATOM 1480 C CA . PHE A 1 192 ? 6.042 -7.196 13.446 1.00 89.69 192 PHE A CA 1
ATOM 1481 C C . PHE A 1 192 ? 6.266 -8.631 12.971 1.00 89.69 192 PHE A C 1
ATOM 1483 O O . PHE A 1 192 ? 7.292 -8.921 12.357 1.00 89.69 192 PHE A O 1
ATOM 1490 N N . THR A 1 193 ? 5.297 -9.517 13.198 1.00 89.75 193 THR A N 1
ATOM 1491 C CA . THR A 1 193 ? 5.370 -10.903 12.709 1.00 89.75 193 THR A CA 1
ATOM 1492 C C . THR A 1 193 ? 5.385 -10.957 11.181 1.00 89.75 193 THR A C 1
ATOM 1494 O O . THR A 1 193 ? 6.205 -11.670 10.602 1.00 89.75 193 THR A O 1
ATOM 1497 N N . GLY A 1 194 ? 4.558 -10.147 10.512 1.00 86.56 194 GLY A N 1
ATOM 1498 C CA . GLY A 1 194 ? 4.544 -10.032 9.056 1.00 86.56 194 GLY A CA 1
ATOM 1499 C C . GLY A 1 194 ? 5.847 -9.468 8.485 1.00 86.56 194 GLY A C 1
ATOM 1500 O O . GLY A 1 194 ? 6.357 -9.992 7.496 1.00 86.56 194 GLY A O 1
ATOM 1501 N N . LEU A 1 195 ? 6.425 -8.435 9.101 1.00 89.69 195 LEU A N 1
ATOM 1502 C CA . LEU A 1 195 ? 7.726 -7.889 8.700 1.00 89.69 195 LEU A CA 1
ATOM 1503 C C . LEU A 1 195 ? 8.841 -8.921 8.858 1.00 89.69 195 LEU A C 1
ATOM 1505 O O . LEU A 1 195 ? 9.618 -9.124 7.928 1.00 89.69 195 LEU A O 1
ATOM 1509 N N . TYR A 1 196 ? 8.875 -9.611 9.997 1.00 88.94 196 TYR A N 1
ATOM 1510 C CA . TYR A 1 196 ? 9.862 -10.651 10.267 1.00 88.94 196 TYR A CA 1
ATOM 1511 C C . TYR A 1 196 ? 9.816 -11.764 9.212 1.00 88.94 196 TYR A C 1
ATOM 1513 O O . TYR A 1 196 ? 10.847 -12.116 8.641 1.00 88.94 196 TYR A O 1
ATOM 1521 N N . GLN A 1 197 ? 8.619 -12.258 8.880 1.00 87.19 197 GLN A N 1
ATOM 1522 C CA . GLN A 1 197 ? 8.441 -13.282 7.847 1.00 87.19 197 GLN A CA 1
ATOM 1523 C C . GLN A 1 197 ? 8.907 -12.812 6.463 1.00 87.19 197 GLN A C 1
ATOM 1525 O O . GLN A 1 197 ? 9.628 -13.544 5.789 1.00 87.19 197 GLN A O 1
ATOM 1530 N N . ASN A 1 198 ? 8.547 -11.594 6.046 1.00 87.31 198 ASN A N 1
ATOM 1531 C CA . ASN A 1 198 ? 8.968 -11.077 4.741 1.00 87.31 198 ASN A CA 1
ATOM 1532 C C . ASN A 1 198 ? 10.495 -10.875 4.665 1.00 87.31 198 ASN A C 1
ATOM 1534 O O . ASN A 1 198 ? 11.097 -11.163 3.635 1.00 87.31 198 ASN A O 1
ATOM 1538 N N . ILE A 1 199 ? 11.141 -10.417 5.745 1.00 85.94 199 ILE A N 1
ATOM 1539 C CA . ILE A 1 199 ? 12.605 -10.241 5.784 1.00 85.94 199 ILE A CA 1
ATOM 1540 C C . ILE A 1 199 ? 13.318 -11.594 5.699 1.00 85.94 199 ILE A C 1
ATOM 1542 O O . ILE A 1 199 ? 14.298 -11.723 4.965 1.00 85.94 199 ILE A O 1
ATOM 1546 N N . LEU A 1 200 ? 12.821 -12.615 6.405 1.00 84.94 200 LEU A N 1
ATOM 1547 C CA . LEU A 1 200 ? 13.361 -13.972 6.296 1.00 84.94 200 LEU A CA 1
ATOM 1548 C C . LEU A 1 200 ? 13.237 -14.523 4.870 1.00 84.94 200 LEU A C 1
ATOM 1550 O O . LEU A 1 200 ? 14.178 -15.144 4.379 1.00 84.94 200 LEU A O 1
ATOM 1554 N N . GLN A 1 201 ? 12.115 -14.262 4.196 1.00 82.12 201 GLN A N 1
ATOM 1555 C CA . GLN A 1 201 ? 11.916 -14.656 2.798 1.00 82.12 201 GLN A CA 1
ATOM 1556 C C . GLN A 1 201 ? 12.901 -13.949 1.861 1.00 82.12 201 GLN A C 1
ATOM 1558 O O . GLN A 1 201 ? 13.528 -14.610 1.039 1.00 82.12 201 GLN A O 1
ATOM 1563 N N . ILE A 1 202 ? 13.117 -12.640 2.032 1.00 82.81 202 ILE A N 1
ATOM 1564 C CA . ILE A 1 202 ? 14.110 -11.882 1.250 1.00 82.81 202 ILE A CA 1
ATOM 1565 C C . ILE A 1 202 ? 15.517 -12.446 1.464 1.00 82.81 202 ILE A C 1
ATOM 1567 O O . ILE A 1 202 ? 16.251 -12.649 0.497 1.00 82.81 20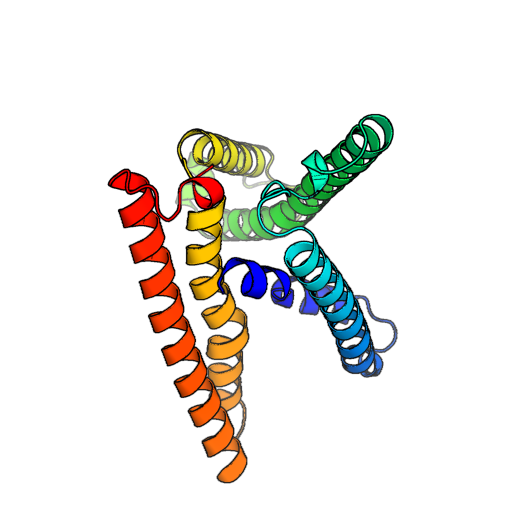2 ILE A O 1
ATOM 1571 N N . LYS A 1 203 ? 15.886 -12.742 2.716 1.00 82.81 203 LYS A N 1
ATOM 1572 C CA . LYS A 1 203 ? 17.190 -13.331 3.029 1.00 82.81 203 LYS A CA 1
ATOM 1573 C C . LYS A 1 203 ? 17.359 -14.701 2.367 1.00 82.81 203 LYS A C 1
ATOM 1575 O O . LYS A 1 203 ? 18.388 -14.951 1.755 1.00 82.81 203 LYS A O 1
ATOM 1580 N N . SER A 1 204 ? 16.339 -15.556 2.427 1.00 80.06 204 SER A N 1
ATOM 1581 C CA . SER A 1 204 ? 16.381 -16.880 1.795 1.00 80.06 204 SER A CA 1
ATOM 1582 C C . SER A 1 204 ? 16.473 -16.810 0.265 1.00 80.06 204 SER A C 1
ATOM 1584 O O . SER A 1 204 ? 17.200 -17.612 -0.320 1.00 80.06 204 SER A O 1
ATOM 1586 N N . CYS A 1 205 ? 15.812 -15.834 -0.375 1.00 74.38 205 CYS A N 1
ATOM 1587 C CA . CYS A 1 205 ? 15.962 -15.574 -1.812 1.00 74.38 205 CYS A CA 1
ATOM 1588 C C . CYS A 1 205 ? 17.389 -15.133 -2.178 1.00 74.38 205 CYS A C 1
ATOM 1590 O O . CYS A 1 205 ? 17.894 -15.514 -3.227 1.00 74.38 205 CYS A O 1
ATOM 1592 N N . TYR A 1 206 ? 18.049 -14.347 -1.320 1.00 74.44 206 TYR A N 1
ATOM 1593 C CA . TYR A 1 206 ? 19.421 -13.887 -1.558 1.00 74.44 206 TYR A CA 1
ATOM 1594 C C . TYR A 1 206 ? 20.467 -14.986 -1.304 1.00 74.44 206 TYR A C 1
ATOM 1596 O O . TYR A 1 206 ? 21.454 -15.076 -2.028 1.00 74.44 206 TYR A O 1
ATOM 1604 N N . ASP A 1 207 ? 20.223 -15.852 -0.317 1.00 77.31 207 ASP A N 1
ATOM 1605 C CA . ASP A 1 207 ? 21.098 -16.977 0.042 1.00 77.31 207 ASP A CA 1
ATOM 1606 C C . ASP A 1 207 ? 20.934 -18.198 -0.900 1.00 77.31 207 ASP A C 1
ATOM 1608 O O . ASP A 1 207 ? 21.605 -19.213 -0.716 1.00 77.31 207 ASP A O 1
ATOM 1612 N N . GLY A 1 208 ? 20.050 -18.135 -1.908 1.00 65.50 208 GLY A N 1
ATOM 1613 C CA . GLY A 1 208 ? 19.899 -19.175 -2.939 1.00 65.50 208 GLY A CA 1
ATOM 1614 C C . GLY A 1 208 ? 19.345 -20.510 -2.427 1.00 65.50 208 GLY A C 1
ATOM 1615 O O . GLY A 1 208 ? 19.650 -21.567 -2.975 1.00 65.50 208 GLY A O 1
ATOM 1616 N N . THR A 1 209 ? 18.555 -20.500 -1.350 1.00 57.75 209 THR A N 1
ATOM 1617 C CA . THR A 1 209 ? 17.954 -21.729 -0.810 1.00 57.75 209 THR A CA 1
ATOM 1618 C C . THR A 1 209 ? 16.674 -22.082 -1.581 1.00 57.75 209 THR A C 1
ATOM 1620 O O . THR A 1 209 ? 15.701 -21.333 -1.531 1.00 57.75 209 THR A O 1
ATOM 1623 N N . ASN A 1 210 ? 16.645 -23.253 -2.237 1.00 53.62 210 ASN A N 1
ATOM 1624 C CA . ASN A 1 210 ? 15.580 -23.780 -3.128 1.00 53.62 210 ASN A CA 1
ATOM 1625 C C . ASN A 1 210 ? 14.138 -23.832 -2.554 1.00 53.62 210 ASN A C 1
ATOM 1627 O O . ASN A 1 210 ? 13.223 -24.325 -3.209 1.00 53.62 210 ASN A O 1
ATOM 1631 N N . ALA A 1 211 ? 13.896 -23.378 -1.322 1.00 53.81 211 ALA A N 1
ATOM 1632 C CA . ALA A 1 211 ? 12.583 -23.440 -0.681 1.00 53.81 211 ALA A CA 1
ATOM 1633 C C . ALA A 1 211 ? 11.590 -22.369 -1.185 1.00 53.81 211 ALA A C 1
ATOM 1635 O O . ALA A 1 211 ? 10.384 -22.556 -1.021 1.00 53.81 211 ALA A O 1
ATOM 1636 N N . TYR A 1 212 ? 12.065 -21.277 -1.805 1.00 49.69 212 TYR A N 1
ATOM 1637 C CA . TYR A 1 212 ? 11.227 -20.131 -2.211 1.00 49.69 212 TYR A CA 1
ATOM 1638 C C . TYR A 1 212 ? 11.457 -19.642 -3.649 1.00 49.69 212 TYR A C 1
ATOM 1640 O O . TYR A 1 212 ? 10.961 -18.582 -4.017 1.00 49.69 212 TYR A O 1
ATOM 1648 N N . GLU A 1 213 ? 12.156 -20.416 -4.479 1.00 48.41 213 GLU A N 1
ATOM 1649 C CA . GLU A 1 213 ? 12.580 -20.033 -5.837 1.00 48.41 213 GLU A CA 1
ATOM 1650 C C . GLU A 1 213 ? 11.414 -19.547 -6.728 1.00 48.41 213 GLU A C 1
ATOM 1652 O O . GLU A 1 213 ? 11.537 -18.553 -7.436 1.00 48.41 213 GLU A O 1
ATOM 1657 N N . ASN A 1 214 ? 10.226 -20.145 -6.579 1.00 50.88 214 ASN A N 1
ATOM 1658 C CA . ASN A 1 214 ? 9.010 -19.757 -7.312 1.00 50.88 214 ASN A CA 1
ATOM 1659 C C . ASN A 1 214 ? 8.351 -18.447 -6.826 1.00 50.88 214 ASN A C 1
ATOM 1661 O O . ASN A 1 214 ? 7.424 -17.968 -7.469 1.00 50.88 214 ASN A O 1
ATOM 1665 N N . MET A 1 215 ? 8.754 -17.903 -5.672 1.00 49.47 215 MET A N 1
ATOM 1666 C CA . MET A 1 215 ? 8.296 -16.599 -5.159 1.00 49.47 215 MET A CA 1
ATOM 1667 C C . MET A 1 215 ? 9.333 -15.488 -5.373 1.00 49.47 215 MET A C 1
ATOM 1669 O O . MET A 1 215 ? 8.990 -14.312 -5.250 1.00 49.47 215 MET A O 1
ATOM 1673 N N . CYS A 1 216 ? 10.596 -15.856 -5.621 1.00 47.50 216 CYS A N 1
ATOM 1674 C CA . CYS A 1 216 ? 11.670 -14.912 -5.922 1.00 47.50 216 CYS A CA 1
ATOM 1675 C C . CYS A 1 216 ? 11.684 -14.513 -7.414 1.00 47.50 216 CYS A C 1
ATOM 1677 O O . CYS A 1 216 ? 12.210 -13.450 -7.730 1.00 47.50 216 CYS A O 1
ATOM 1679 N N . ASN A 1 217 ? 11.111 -15.334 -8.306 1.00 42.16 217 ASN A N 1
ATOM 1680 C CA . ASN A 1 217 ? 10.953 -15.044 -9.739 1.00 42.16 217 ASN A CA 1
ATOM 1681 C C . ASN A 1 217 ? 9.636 -14.326 -10.059 1.00 42.16 217 ASN A C 1
ATOM 1683 O O . ASN A 1 217 ? 8.594 -14.707 -9.478 1.00 42.16 217 ASN A O 1
#

Sequence (217 aa):
MGIVSVAYTTHAVFPTVVAEMKDVKEFPKALEISFGVVTLFYLLAGAGFYIYGKATDPQITFNLPERMQYVVSYAIIITICLKFALMINPVVLFVEKTCRNNGRLVSLLCIDPKSPEGTPIKPVRIVLVASCVLAALLIPYIALIHSVVGVFWSTFVCVVLPCVLALQLRNWLPIQYAAIWGLLGLSTVMMFTGLYQNILQIKSCYDGTNAYENMCN

Secondary structure (DSSP, 8-state):
-HHHHHHT--TTTHHHHHHH-S-GGGHHHHHHHHHHHHHHHHHHHHHHHHHHGGGS-SSGGGGS-HHHHHHHHHHHHHHHHHHHHHHHHHHHHHHHHHHHHSHHHHHHTT--TTS-TT---HHHHHHHHHHHHHHHHH-S-HHHHHHHHHHHHHHIIIIIHHHHHHHHH----HHHHHHHHHHHHHHHHHHHHHHHHHHHHHHHHHTT-TTSHHHH-

Radius of gyration: 21.54 Å; chains: 1; bounding box: 47×61×56 Å

Organism: NCBI:txid91324

InterPro domains:
  IPR013057 Amino acid transporter, transmembrane domain [PF01490] (2-197)